Protein AF-A0A497D720-F1 (afdb_monomer_lite)

Radius of gyration: 20.58 Å; chains: 1; bounding box: 51×48×58 Å

Sequence (269 aa):
MLYIDDNNEVGFKQQAFVEFFASLEIYHHSRLTHYEKLINQFNDVTWQNTAIFYAGHSKELYGMIDDIISKSPNEDLKDWFVNSGGMGYLAQALYQTKPSERKKLVLKSLDNLIKSYNEIKKLSEDESSFFYNIPLTFLCSIVDFWFNENFKSVTLTKTLEQSFNDLFKEENCFENNYKLLMISTTLMNPYIGEDACFERLIERKEFINHPILPFVADMVIDLGIIEKKSVSKVLKVKLEKSIKKKKEYLKAVLKEPAYRFNDDFSIDN

pLDDT: mean 91.26, std 8.51, range [53.69, 98.75]

Structure (mmCIF, N/CA/C/O backbone):
data_AF-A0A497D720-F1
#
_entry.id   AF-A0A497D720-F1
#
loop_
_atom_site.group_PDB
_atom_site.id
_atom_site.type_symbol
_atom_site.label_atom_id
_atom_site.label_alt_id
_atom_site.label_comp_id
_atom_site.label_asym_id
_atom_site.label_entity_id
_atom_site.label_seq_id
_atom_site.pdbx_PDB_ins_code
_atom_site.Cartn_x
_atom_site.Cartn_y
_atom_site.Cartn_z
_atom_site.occupancy
_atom_site.B_iso_or_equiv
_atom_site.auth_seq_id
_atom_site.auth_comp_id
_atom_site.auth_asym_id
_atom_site.auth_atom_id
_atom_site.pdbx_PDB_model_num
ATOM 1 N N . MET A 1 1 ? 23.096 -21.469 -14.522 1.00 69.19 1 MET A N 1
ATOM 2 C CA . MET A 1 1 ? 22.530 -20.171 -14.944 1.00 69.19 1 MET A CA 1
ATOM 3 C C . MET A 1 1 ? 21.734 -20.348 -16.230 1.00 69.19 1 MET A C 1
ATOM 5 O O . MET A 1 1 ? 20.576 -19.961 -16.246 1.00 69.19 1 MET A O 1
ATOM 9 N N . LEU A 1 2 ? 22.286 -21.053 -17.223 1.00 82.94 2 LEU A N 1
ATOM 10 C CA . LEU A 1 2 ? 21.556 -21.518 -18.406 1.00 82.94 2 LEU A CA 1
ATOM 11 C C . LEU A 1 2 ? 21.177 -23.005 -18.304 1.00 82.94 2 LEU A C 1
ATOM 13 O O . LEU A 1 2 ? 21.744 -23.728 -17.473 1.00 82.94 2 LEU A O 1
ATOM 17 N N . TYR A 1 3 ? 20.220 -23.435 -19.117 1.00 84.94 3 TYR A N 1
ATOM 18 C CA . TYR A 1 3 ? 19.879 -24.833 -19.383 1.00 84.94 3 TYR A CA 1
ATOM 19 C C . TYR A 1 3 ? 19.609 -25.019 -20.881 1.00 84.94 3 TYR A C 1
ATOM 21 O O . TYR A 1 3 ? 19.427 -24.032 -21.587 1.00 84.94 3 TYR A O 1
ATOM 29 N N . ILE A 1 4 ? 19.638 -26.263 -21.353 1.00 86.56 4 ILE A N 1
ATOM 30 C CA . ILE A 1 4 ? 19.166 -26.629 -22.690 1.00 86.56 4 ILE A CA 1
ATOM 31 C C . ILE A 1 4 ? 17.820 -27.318 -22.484 1.00 86.56 4 ILE A C 1
ATOM 33 O O . ILE A 1 4 ? 17.736 -28.198 -21.623 1.00 86.56 4 ILE A O 1
ATOM 37 N N . ASP A 1 5 ? 16.782 -26.859 -23.173 1.00 84.81 5 ASP A N 1
ATOM 38 C CA . ASP A 1 5 ? 15.444 -27.442 -23.087 1.00 84.81 5 ASP A CA 1
ATOM 39 C C . ASP A 1 5 ? 15.298 -28.683 -23.989 1.00 84.81 5 ASP A C 1
ATOM 41 O O . ASP A 1 5 ? 16.222 -29.072 -24.709 1.00 84.81 5 ASP A O 1
ATOM 45 N N . ASP A 1 6 ? 14.125 -29.314 -23.959 1.00 84.50 6 ASP A N 1
ATOM 46 C CA . ASP A 1 6 ? 13.842 -30.512 -24.761 1.00 84.50 6 ASP A CA 1
ATOM 47 C C . ASP A 1 6 ? 13.838 -30.238 -26.281 1.00 84.50 6 ASP A C 1
ATOM 49 O O . ASP A 1 6 ? 13.901 -31.172 -27.082 1.00 84.50 6 ASP A O 1
ATOM 53 N N . ASN A 1 7 ? 13.818 -28.963 -26.685 1.00 86.69 7 ASN A N 1
ATOM 54 C CA . ASN A 1 7 ? 13.896 -28.508 -28.071 1.00 86.69 7 ASN A CA 1
ATOM 55 C C . ASN A 1 7 ? 15.328 -28.124 -28.497 1.00 86.69 7 ASN A C 1
ATOM 57 O O . ASN A 1 7 ? 15.517 -27.620 -29.603 1.00 86.69 7 ASN A O 1
ATOM 61 N N . ASN A 1 8 ? 16.346 -28.390 -27.665 1.00 87.31 8 ASN A N 1
ATOM 62 C CA . ASN A 1 8 ? 17.736 -27.955 -27.856 1.00 87.31 8 ASN A CA 1
ATOM 63 C C . ASN A 1 8 ? 17.936 -26.423 -27.857 1.00 87.31 8 ASN A C 1
ATOM 65 O O . ASN A 1 8 ? 18.944 -25.928 -28.371 1.00 87.31 8 ASN A O 1
ATOM 69 N N . GLU A 1 9 ? 17.028 -25.660 -27.249 1.00 85.19 9 GLU A N 1
ATOM 70 C CA . GLU A 1 9 ? 17.162 -24.214 -27.080 1.00 85.19 9 GLU A CA 1
ATOM 71 C C . GLU A 1 9 ? 17.846 -23.863 -25.754 1.00 85.19 9 GLU A C 1
ATOM 73 O O . GLU A 1 9 ? 17.669 -24.519 -24.726 1.00 85.19 9 GLU A O 1
ATOM 78 N N . VAL A 1 10 ? 18.659 -22.803 -25.765 1.00 83.88 10 VAL A N 1
ATOM 79 C CA . VAL A 1 10 ? 19.353 -22.313 -24.567 1.00 83.88 10 VAL A CA 1
ATOM 80 C C . VAL A 1 10 ? 18.417 -21.389 -23.789 1.00 83.88 10 VAL A C 1
ATOM 82 O O . VAL A 1 10 ? 18.134 -20.276 -24.225 1.00 83.88 10 VAL A O 1
ATOM 85 N N . GLY A 1 11 ? 17.983 -21.822 -22.607 1.00 81.50 11 GLY A N 1
ATOM 86 C CA . GLY A 1 11 ? 17.118 -21.058 -21.708 1.00 81.50 11 GLY A CA 1
ATOM 87 C C . GLY A 1 11 ? 17.822 -20.578 -20.436 1.00 81.50 11 GLY A C 1
ATOM 88 O O . GLY A 1 11 ? 18.885 -21.073 -20.050 1.00 81.50 11 GLY A O 1
ATOM 89 N N . PHE A 1 12 ? 17.204 -19.633 -19.724 1.00 84.38 12 PHE A N 1
ATOM 90 C CA . PHE A 1 12 ? 17.638 -19.207 -18.388 1.00 84.38 12 PHE A CA 1
ATOM 91 C C . PHE A 1 12 ? 16.920 -19.994 -17.296 1.00 84.38 12 PHE A C 1
ATOM 93 O O . PHE A 1 12 ? 15.699 -20.092 -17.291 1.00 84.38 12 PHE A O 1
ATOM 100 N N . LYS A 1 13 ? 17.664 -20.491 -16.301 1.00 83.56 13 LYS A N 1
ATOM 101 C CA . LYS A 1 13 ? 17.068 -21.240 -15.176 1.00 83.56 13 LYS A CA 1
ATOM 102 C C . LYS A 1 13 ? 16.178 -20.385 -14.264 1.00 83.56 13 LYS A C 1
ATOM 104 O O . LYS A 1 13 ? 15.395 -20.942 -13.507 1.00 83.56 13 LYS A O 1
ATOM 109 N N . GLN A 1 14 ? 16.353 -19.063 -14.267 1.00 86.50 14 GLN A N 1
ATOM 110 C CA . GLN A 1 14 ? 15.562 -18.132 -13.460 1.00 86.50 14 GLN A CA 1
ATOM 111 C C . GLN A 1 14 ? 14.893 -17.108 -14.376 1.00 86.50 14 GLN A C 1
ATOM 113 O O . GLN A 1 14 ? 15.579 -16.447 -15.159 1.00 86.50 14 GLN A O 1
ATOM 118 N N . GLN A 1 15 ? 13.578 -16.950 -14.218 1.00 87.25 15 GLN A N 1
ATOM 119 C CA . GLN A 1 15 ? 12.746 -16.053 -15.024 1.00 87.25 15 GLN A CA 1
ATOM 120 C C . GLN A 1 15 ? 13.221 -14.592 -14.970 1.00 87.25 15 GLN A C 1
ATOM 122 O O . GLN A 1 15 ? 13.224 -13.911 -15.990 1.00 87.25 15 GLN A O 1
ATOM 127 N N . ALA A 1 16 ? 13.734 -14.143 -13.820 1.00 88.31 16 ALA A N 1
ATOM 128 C CA . ALA A 1 16 ? 14.240 -12.783 -13.637 1.00 88.31 16 ALA A CA 1
ATOM 129 C C . ALA A 1 16 ? 15.340 -12.385 -14.642 1.00 88.31 16 ALA A C 1
ATOM 131 O O . ALA A 1 16 ? 15.421 -11.222 -15.031 1.00 88.31 16 ALA A O 1
ATOM 132 N N . PHE A 1 17 ? 16.171 -13.329 -15.110 1.00 89.69 17 PHE A N 1
ATOM 133 C CA . PHE A 1 17 ? 17.148 -13.020 -16.163 1.00 89.69 17 PHE A CA 1
ATOM 134 C C . PHE A 1 17 ? 16.466 -12.766 -17.506 1.00 89.69 17 PHE A C 1
ATOM 136 O O . PHE A 1 17 ? 16.865 -11.847 -18.214 1.00 89.69 17 PHE A O 1
ATOM 143 N N . VAL A 1 18 ? 15.428 -13.539 -17.841 1.00 90.00 18 VAL A N 1
ATOM 144 C CA . VAL A 1 18 ? 14.634 -13.327 -19.060 1.00 90.00 18 VAL A CA 1
ATOM 145 C C . VAL A 1 18 ? 13.978 -11.950 -19.011 1.00 90.00 18 VAL A C 1
ATOM 147 O O . VAL A 1 18 ? 14.105 -11.182 -19.957 1.00 90.00 18 VAL A O 1
ATOM 150 N N . GLU A 1 19 ? 13.356 -11.603 -17.884 1.00 93.44 19 GLU A N 1
ATOM 151 C CA . GLU A 1 19 ? 12.700 -10.308 -17.667 1.00 93.44 19 GLU A CA 1
ATOM 152 C C . GLU A 1 19 ? 13.686 -9.136 -17.779 1.00 93.44 19 GLU A C 1
ATOM 154 O O . GLU A 1 19 ? 13.386 -8.129 -18.426 1.00 93.44 19 GLU A O 1
ATOM 159 N N . PHE A 1 20 ? 14.882 -9.282 -17.202 1.00 93.38 20 PHE A N 1
ATOM 160 C CA . PHE A 1 20 ? 15.952 -8.293 -17.288 1.00 93.38 20 PHE A CA 1
ATOM 161 C C . PHE A 1 20 ? 16.473 -8.125 -18.722 1.00 93.38 20 PHE A C 1
ATOM 163 O O . PHE A 1 20 ? 16.543 -6.998 -19.215 1.00 93.38 20 PHE A O 1
ATOM 170 N N . PHE A 1 21 ? 16.801 -9.210 -19.430 1.00 91.81 21 PHE A N 1
ATOM 171 C CA . PHE A 1 21 ? 17.288 -9.114 -20.811 1.00 91.81 21 PHE A CA 1
ATOM 172 C C . PHE A 1 21 ? 16.207 -8.616 -21.774 1.00 91.81 21 PHE A C 1
ATOM 174 O O . PHE A 1 21 ? 16.503 -7.783 -22.628 1.00 91.81 21 PHE A O 1
ATOM 181 N N . ALA A 1 22 ? 14.950 -9.028 -21.589 1.00 92.00 22 ALA A N 1
ATOM 182 C CA . ALA A 1 22 ? 13.823 -8.478 -22.334 1.00 92.00 22 ALA A CA 1
ATOM 183 C C . ALA A 1 22 ? 13.703 -6.963 -22.113 1.00 92.00 22 ALA A C 1
ATOM 185 O O . ALA A 1 22 ? 13.527 -6.213 -23.070 1.00 92.00 22 ALA A O 1
ATOM 186 N N . SER A 1 23 ? 13.866 -6.487 -20.873 1.00 94.38 23 SER A N 1
ATOM 187 C CA . SER A 1 23 ? 13.821 -5.050 -20.583 1.00 94.38 23 SER A CA 1
ATOM 188 C C . SER A 1 23 ? 14.936 -4.265 -21.286 1.00 94.38 23 SER A C 1
ATOM 190 O O . SER A 1 23 ? 14.677 -3.173 -21.790 1.00 94.38 23 SER A O 1
ATOM 192 N N . LEU A 1 24 ? 16.148 -4.830 -21.376 1.00 92.62 24 LEU A N 1
ATOM 193 C CA . LEU A 1 24 ? 17.280 -4.234 -22.094 1.00 92.62 24 LEU A CA 1
ATOM 194 C C . LEU A 1 24 ? 17.022 -4.172 -23.599 1.00 92.62 24 LEU A C 1
ATOM 196 O O . LEU A 1 24 ? 17.240 -3.130 -24.216 1.00 92.62 24 LEU A O 1
ATOM 200 N N . GLU A 1 25 ? 16.522 -5.262 -24.178 1.00 92.19 25 GLU A N 1
ATOM 201 C CA . GLU A 1 25 ? 16.186 -5.335 -25.601 1.00 92.19 25 GLU A CA 1
ATOM 202 C C . GLU A 1 25 ? 15.102 -4.310 -25.963 1.00 92.19 25 GLU A C 1
ATOM 204 O O . GLU A 1 25 ? 15.226 -3.551 -26.929 1.00 92.19 25 GLU A O 1
ATOM 209 N N . ILE A 1 26 ? 14.058 -4.209 -25.135 1.00 91.31 26 ILE A N 1
ATOM 210 C CA . ILE A 1 26 ? 13.013 -3.196 -25.301 1.00 91.31 26 ILE A CA 1
ATOM 211 C C . ILE A 1 26 ? 13.607 -1.790 -25.181 1.00 91.31 26 ILE A C 1
ATOM 213 O O . ILE A 1 26 ? 13.303 -0.931 -26.007 1.00 91.31 26 ILE A O 1
ATOM 217 N N . TYR A 1 27 ? 14.473 -1.551 -24.195 1.00 90.00 27 TYR A N 1
ATOM 218 C CA . TYR A 1 27 ? 15.078 -0.242 -23.960 1.00 90.00 27 TYR A CA 1
ATOM 219 C C . TYR A 1 27 ? 15.970 0.229 -25.114 1.00 90.00 27 TYR A C 1
ATOM 221 O O . TYR A 1 27 ? 15.867 1.384 -25.531 1.00 90.00 27 TYR A O 1
ATOM 229 N N . HIS A 1 28 ? 16.808 -0.653 -25.660 1.00 88.50 28 HIS A N 1
ATOM 230 C CA . HIS A 1 28 ? 17.785 -0.286 -26.684 1.00 88.50 28 HIS A CA 1
ATOM 231 C C . HIS A 1 28 ? 17.263 -0.386 -28.119 1.00 88.50 28 HIS A C 1
ATOM 233 O O . HIS A 1 28 ? 17.702 0.389 -28.971 1.00 88.50 28 HIS A O 1
ATOM 239 N N . HIS A 1 29 ? 16.343 -1.311 -28.399 1.00 88.44 29 HIS A N 1
ATOM 240 C CA . HIS A 1 29 ? 16.035 -1.703 -29.777 1.00 88.44 29 HIS A CA 1
ATOM 241 C C . HIS A 1 29 ? 14.542 -1.674 -30.117 1.00 88.44 29 HIS A C 1
ATOM 243 O O . HIS A 1 29 ? 14.192 -1.407 -31.265 1.00 88.44 29 HIS A O 1
ATOM 249 N N . SER A 1 30 ? 13.651 -1.879 -29.140 1.00 84.50 30 SER A N 1
ATOM 250 C CA . SER A 1 30 ? 12.224 -2.137 -29.413 1.00 84.50 30 SER A CA 1
ATOM 251 C C . SER A 1 30 ? 11.237 -1.239 -28.652 1.00 84.50 30 SER A C 1
ATOM 253 O O . SER A 1 30 ? 10.067 -1.589 -28.485 1.00 84.50 30 SER A O 1
ATOM 255 N N . ARG A 1 31 ? 11.668 -0.048 -28.211 1.00 81.25 31 ARG A N 1
ATOM 256 C CA . ARG A 1 31 ? 10.849 0.844 -27.369 1.00 81.25 31 ARG A CA 1
ATOM 257 C C . ARG A 1 31 ? 9.509 1.210 -28.007 1.00 81.25 31 ARG A C 1
ATOM 259 O O . ARG A 1 31 ? 8.479 1.101 -27.353 1.00 81.25 31 ARG A O 1
ATOM 266 N N . LEU A 1 32 ? 9.516 1.613 -29.279 1.00 77.56 32 LEU A N 1
ATOM 267 C CA . LEU A 1 32 ? 8.311 2.071 -29.988 1.00 77.56 32 LEU A CA 1
ATOM 268 C C . LEU A 1 32 ? 7.243 0.979 -30.134 1.00 77.56 32 LEU A C 1
ATOM 270 O O . LEU A 1 32 ? 6.067 1.296 -30.248 1.00 77.56 32 LEU A O 1
ATOM 274 N N . THR A 1 33 ? 7.644 -0.292 -30.138 1.00 79.25 33 THR A N 1
ATOM 275 C CA . THR A 1 33 ? 6.746 -1.423 -30.405 1.00 79.25 33 THR A CA 1
ATOM 276 C C . THR A 1 33 ? 6.320 -2.165 -29.141 1.00 79.25 33 THR A C 1
ATOM 278 O O . THR A 1 33 ? 5.295 -2.841 -29.153 1.00 79.25 33 THR A O 1
ATOM 281 N N . HIS A 1 34 ? 7.088 -2.058 -28.051 1.00 86.88 34 HIS A N 1
ATOM 282 C CA . HIS A 1 34 ? 6.870 -2.856 -26.840 1.00 86.88 34 HIS A CA 1
ATOM 283 C C . HIS A 1 34 ? 6.556 -2.036 -25.591 1.00 86.88 34 HIS A C 1
ATOM 285 O O . HIS A 1 34 ? 6.076 -2.616 -24.620 1.00 86.88 34 HIS A O 1
ATOM 291 N N . TYR A 1 35 ? 6.746 -0.711 -25.608 1.00 90.00 35 TYR A N 1
ATOM 292 C CA . TYR A 1 35 ? 6.395 0.134 -24.466 1.00 90.00 35 TYR A CA 1
ATOM 293 C C . TYR A 1 35 ? 4.923 -0.029 -24.067 1.00 90.00 35 TYR A C 1
ATOM 295 O O . TYR A 1 35 ? 4.645 -0.273 -22.903 1.00 90.00 35 TYR A O 1
ATOM 303 N N . GLU A 1 36 ? 3.986 -0.017 -25.020 1.00 91.12 36 GLU A N 1
ATOM 304 C CA . GLU A 1 36 ? 2.558 -0.201 -24.715 1.00 91.12 36 GLU A CA 1
ATOM 305 C C . GLU A 1 36 ? 2.254 -1.541 -24.034 1.00 91.12 36 GLU A C 1
ATOM 307 O O . GLU A 1 36 ? 1.375 -1.602 -23.178 1.00 91.12 36 GLU A O 1
ATOM 312 N N . LYS A 1 37 ? 3.003 -2.608 -24.346 1.00 92.19 37 LYS A N 1
ATOM 313 C CA . LYS A 1 37 ? 2.842 -3.906 -23.672 1.00 92.19 37 LYS A CA 1
ATOM 314 C C . LYS A 1 37 ? 3.280 -3.842 -22.210 1.00 92.19 37 LYS A C 1
ATOM 316 O O . LYS A 1 37 ? 2.580 -4.398 -21.371 1.00 92.19 37 LYS A O 1
ATOM 321 N N . LEU A 1 38 ? 4.366 -3.120 -21.903 1.00 93.38 38 LEU A N 1
ATOM 322 C CA . LEU A 1 38 ? 4.815 -2.893 -20.520 1.00 93.38 38 LEU A CA 1
ATOM 323 C C . LEU A 1 38 ? 3.724 -2.228 -19.669 1.00 93.38 38 LEU A C 1
ATOM 325 O O . LEU A 1 38 ? 3.636 -2.489 -18.474 1.00 93.38 38 LEU A O 1
ATOM 329 N N . ILE A 1 39 ? 2.910 -1.368 -20.286 1.00 94.56 39 ILE A N 1
ATOM 330 C CA . ILE A 1 39 ? 1.844 -0.632 -19.603 1.00 94.56 39 ILE A CA 1
ATOM 331 C C . ILE A 1 39 ? 0.559 -1.467 -19.523 1.00 94.56 39 ILE A C 1
ATOM 333 O O . ILE A 1 39 ? 0.019 -1.692 -18.444 1.00 94.56 39 ILE A O 1
ATOM 337 N N . ASN A 1 40 ? 0.072 -1.956 -20.664 1.00 94.38 40 ASN A N 1
ATOM 338 C CA . ASN A 1 40 ? -1.240 -2.598 -20.760 1.00 94.38 40 ASN A CA 1
ATOM 339 C C . ASN A 1 40 ? -1.260 -3.999 -20.128 1.00 94.38 40 ASN A C 1
ATOM 341 O O . ASN A 1 40 ? -2.327 -4.506 -19.798 1.00 94.38 40 ASN A O 1
ATOM 345 N N . GLN A 1 41 ? -0.094 -4.634 -19.964 1.00 95.06 41 GLN A N 1
ATOM 346 C CA . GLN A 1 41 ? 0.044 -5.943 -19.318 1.00 95.06 41 GLN A CA 1
ATOM 347 C C . GLN A 1 41 ? 0.699 -5.841 -17.937 1.00 95.06 41 GLN A C 1
ATOM 349 O O . GLN A 1 41 ? 1.219 -6.827 -17.432 1.00 95.06 41 GLN A O 1
ATOM 354 N N . PHE A 1 42 ? 0.659 -4.672 -17.293 1.00 96.00 42 PHE A N 1
ATOM 355 C CA . PHE A 1 42 ? 1.342 -4.448 -16.015 1.00 96.00 42 PHE A CA 1
ATOM 356 C C . PHE A 1 42 ? 0.866 -5.354 -14.859 1.00 96.00 42 PHE A C 1
ATOM 358 O O . PHE A 1 42 ? 1.565 -5.459 -13.856 1.00 96.00 42 PHE A O 1
ATOM 365 N N . ASN A 1 43 ? -0.283 -6.032 -14.983 1.00 95.06 43 ASN A N 1
ATOM 366 C CA . ASN A 1 43 ? -0.757 -7.014 -13.994 1.00 95.06 43 ASN A CA 1
ATOM 367 C C . ASN A 1 43 ? -0.302 -8.455 -14.277 1.00 95.06 43 ASN A C 1
ATOM 369 O O . ASN A 1 43 ? -0.535 -9.346 -13.459 1.00 95.06 43 ASN A O 1
ATOM 373 N N . ASP A 1 44 ? 0.336 -8.711 -15.418 1.00 95.50 44 ASP A N 1
ATOM 374 C CA . ASP A 1 44 ? 1.071 -9.952 -15.627 1.00 95.50 44 ASP A CA 1
ATOM 375 C C . ASP A 1 44 ? 2.427 -9.843 -14.925 1.00 95.50 44 ASP A C 1
ATOM 377 O O . ASP A 1 44 ? 3.167 -8.891 -15.150 1.00 95.50 44 ASP A O 1
ATOM 381 N N . VAL A 1 45 ? 2.757 -10.805 -14.061 1.00 91.81 45 VAL A N 1
ATOM 382 C CA . VAL A 1 45 ? 3.957 -10.735 -13.207 1.00 91.81 45 VAL A CA 1
ATOM 383 C C . VAL A 1 45 ? 5.241 -10.598 -14.029 1.00 91.81 45 VAL A C 1
ATOM 385 O O . VAL A 1 45 ? 6.133 -9.840 -13.649 1.00 91.81 45 VAL A O 1
ATOM 388 N N . THR A 1 46 ? 5.333 -11.278 -15.174 1.00 93.44 46 THR A N 1
ATOM 389 C CA . THR A 1 46 ? 6.518 -11.202 -16.031 1.00 93.44 46 THR A CA 1
ATOM 390 C C . THR A 1 46 ? 6.614 -9.836 -16.699 1.00 93.44 46 THR A C 1
ATOM 392 O O . THR A 1 46 ? 7.668 -9.202 -16.634 1.00 93.44 46 THR A O 1
ATOM 395 N N . TRP A 1 47 ? 5.518 -9.320 -17.259 1.00 95.31 47 TRP A N 1
ATOM 396 C CA . TRP A 1 47 ? 5.504 -7.970 -17.830 1.00 95.31 47 TRP A CA 1
ATOM 397 C C . TRP A 1 47 ? 5.712 -6.873 -16.787 1.00 95.31 47 TRP A C 1
ATOM 399 O O . TRP A 1 47 ? 6.411 -5.900 -17.071 1.00 95.31 47 TRP A O 1
ATOM 409 N N . GLN A 1 48 ? 5.176 -7.041 -15.579 1.00 96.00 48 GLN A N 1
ATOM 410 C CA . GLN A 1 48 ? 5.374 -6.133 -14.454 1.00 96.00 48 GLN A CA 1
ATOM 411 C C . GLN A 1 48 ? 6.857 -6.041 -14.085 1.00 96.00 48 GLN A C 1
ATOM 413 O O . GLN A 1 48 ? 7.415 -4.944 -14.031 1.00 96.00 48 GLN A O 1
ATOM 418 N N . ASN A 1 49 ? 7.529 -7.182 -13.912 1.00 95.50 49 ASN A N 1
ATOM 419 C CA . ASN A 1 49 ? 8.961 -7.225 -13.622 1.00 95.50 49 ASN A CA 1
ATOM 420 C C . ASN A 1 49 ? 9.792 -6.648 -14.772 1.00 95.50 49 ASN A C 1
ATOM 422 O O . ASN A 1 49 ? 10.706 -5.857 -14.534 1.00 95.50 49 ASN A O 1
ATOM 426 N N . THR A 1 50 ? 9.458 -6.972 -16.025 1.00 95.69 50 THR A N 1
ATOM 427 C CA . THR A 1 50 ? 10.109 -6.367 -17.195 1.00 95.69 50 THR A CA 1
ATOM 428 C C . THR A 1 50 ? 9.924 -4.849 -17.216 1.00 95.69 50 THR A C 1
ATOM 430 O O . THR A 1 50 ? 10.888 -4.137 -17.491 1.00 95.69 50 THR A O 1
ATOM 433 N N . ALA A 1 51 ? 8.739 -4.330 -16.879 1.00 95.19 51 ALA A N 1
ATOM 434 C CA . ALA A 1 51 ? 8.476 -2.895 -16.780 1.00 95.19 51 ALA A CA 1
ATOM 435 C C . ALA A 1 51 ? 9.283 -2.237 -15.648 1.00 95.19 51 ALA A C 1
ATOM 437 O O . ALA A 1 51 ? 9.819 -1.146 -15.835 1.00 95.19 51 ALA A O 1
ATOM 438 N N . ILE A 1 52 ? 9.432 -2.907 -14.502 1.00 95.44 52 ILE A N 1
ATOM 439 C CA . ILE A 1 52 ? 10.249 -2.440 -13.371 1.00 95.44 52 ILE A CA 1
ATOM 440 C C . ILE A 1 52 ? 11.738 -2.403 -13.748 1.00 95.44 52 ILE A C 1
ATOM 442 O O . ILE A 1 52 ? 12.404 -1.395 -13.508 1.00 95.44 52 ILE A O 1
ATOM 446 N N . PHE A 1 53 ? 12.272 -3.449 -14.389 1.00 95.00 53 PHE A N 1
ATOM 447 C CA . PHE A 1 53 ? 13.655 -3.438 -14.885 1.00 95.00 53 PHE A CA 1
ATOM 448 C C . PHE A 1 53 ? 13.863 -2.370 -15.958 1.00 95.00 53 PHE A C 1
ATOM 450 O O . PHE A 1 53 ? 14.835 -1.620 -15.898 1.00 95.00 53 PHE A O 1
ATOM 457 N N . TYR A 1 54 ? 12.914 -2.247 -16.889 1.00 93.62 54 TYR A N 1
ATOM 458 C CA . TYR A 1 54 ? 12.912 -1.204 -17.911 1.00 93.62 54 TYR A CA 1
ATOM 459 C C . TYR A 1 54 ? 12.956 0.190 -17.277 1.00 93.62 54 TYR A C 1
ATOM 461 O O . TYR A 1 54 ? 13.716 1.053 -17.720 1.00 93.62 54 TYR A O 1
ATOM 469 N N . ALA A 1 55 ? 12.202 0.388 -16.192 1.00 92.75 55 ALA A N 1
ATOM 470 C CA . ALA A 1 55 ? 12.209 1.623 -15.429 1.00 92.75 55 ALA A CA 1
ATOM 471 C C . ALA A 1 55 ? 13.571 1.939 -14.799 1.00 92.75 55 ALA A C 1
ATOM 473 O O . ALA A 1 55 ? 13.993 3.095 -14.803 1.00 92.75 55 ALA A O 1
ATOM 474 N N . GLY A 1 56 ? 14.279 0.913 -14.322 1.00 90.31 56 GLY A N 1
ATOM 475 C CA . GLY A 1 56 ? 15.610 1.044 -13.730 1.00 90.31 56 GLY A CA 1
ATOM 476 C C . GLY A 1 56 ? 16.725 1.413 -14.718 1.00 90.31 56 GLY A C 1
ATOM 477 O O . GLY A 1 56 ? 17.743 1.959 -14.293 1.00 90.31 56 GLY A O 1
ATOM 478 N N . HIS A 1 57 ? 16.552 1.165 -16.023 1.00 87.38 57 HIS A N 1
ATOM 479 C CA . HIS A 1 57 ? 17.555 1.519 -17.045 1.00 87.38 57 HIS A CA 1
ATOM 480 C C . HIS A 1 57 ? 17.575 3.009 -17.390 1.00 87.38 57 HIS A C 1
ATOM 482 O O . HIS A 1 57 ? 18.592 3.524 -17.863 1.00 87.38 57 HIS A O 1
ATOM 488 N N . SER A 1 58 ? 16.463 3.715 -17.172 1.00 77.94 58 SER A N 1
ATOM 489 C CA . SER A 1 58 ? 16.347 5.129 -17.521 1.00 77.94 58 SER A CA 1
ATOM 490 C C . SER A 1 58 ? 16.572 6.037 -16.320 1.00 77.94 58 SER A C 1
ATOM 492 O O . SER A 1 58 ? 16.081 5.785 -15.223 1.00 77.94 58 SER A O 1
ATOM 494 N N . LYS A 1 59 ? 17.239 7.173 -16.550 1.00 68.56 59 LYS A N 1
ATOM 495 C CA . LYS A 1 59 ? 17.329 8.243 -15.545 1.00 68.56 59 LYS A CA 1
ATOM 496 C C . LYS A 1 59 ? 15.986 8.942 -15.330 1.00 68.56 59 LYS A C 1
ATOM 498 O O . LYS A 1 59 ? 15.641 9.280 -14.204 1.00 68.56 59 LYS A O 1
ATOM 503 N N . GLU A 1 60 ? 15.222 9.131 -16.407 1.00 64.38 60 GLU A N 1
ATOM 504 C CA . GLU A 1 60 ? 13.877 9.708 -16.375 1.00 64.38 60 GLU A CA 1
ATOM 505 C C . GLU A 1 60 ? 12.992 9.031 -17.429 1.00 64.38 60 GLU A C 1
ATOM 507 O O . GLU A 1 60 ? 13.330 8.962 -18.613 1.00 64.38 60 GLU A O 1
ATOM 512 N N . LEU A 1 61 ? 11.843 8.514 -16.998 1.00 76.25 61 LEU A N 1
ATOM 513 C CA . LEU A 1 61 ? 10.811 7.950 -17.869 1.00 76.25 61 LEU A CA 1
ATOM 514 C C . LEU A 1 61 ? 9.567 8.820 -17.807 1.00 76.25 61 LEU A C 1
ATOM 516 O O . LEU A 1 61 ? 8.592 8.515 -17.122 1.00 76.25 61 LEU A O 1
ATOM 520 N N . TYR A 1 62 ? 9.638 9.937 -18.528 1.00 74.75 62 TYR A N 1
ATOM 521 C CA . TYR A 1 62 ? 8.514 10.848 -18.691 1.00 74.75 62 TYR A CA 1
ATOM 522 C C . TYR A 1 62 ? 7.277 10.091 -19.184 1.00 74.75 62 TYR A C 1
ATOM 524 O O . TYR A 1 62 ? 7.349 9.352 -20.165 1.00 74.75 62 TYR A O 1
ATOM 532 N N . GLY A 1 63 ? 6.156 10.280 -18.490 1.00 86.00 63 GLY A N 1
ATOM 533 C CA . GLY A 1 63 ? 4.854 9.721 -18.851 1.00 86.00 63 GLY A CA 1
ATOM 534 C C . GLY A 1 63 ? 4.578 8.301 -18.354 1.00 86.00 63 GLY A C 1
ATOM 535 O O . GLY A 1 63 ? 3.413 7.963 -18.206 1.00 86.00 63 GLY A O 1
ATOM 536 N N . MET A 1 64 ? 5.588 7.490 -18.005 1.00 91.12 64 MET A N 1
ATOM 537 C CA . MET A 1 64 ? 5.358 6.077 -17.648 1.00 91.12 64 MET A CA 1
ATOM 538 C C . MET A 1 64 ? 4.495 5.889 -16.401 1.00 91.12 64 MET A C 1
ATOM 540 O O . MET A 1 64 ? 3.643 5.006 -16.374 1.00 91.12 64 MET A O 1
ATOM 544 N N . ILE A 1 65 ? 4.686 6.732 -15.384 1.00 95.06 65 ILE A N 1
ATOM 545 C CA . ILE A 1 65 ? 3.846 6.713 -14.180 1.00 95.06 65 ILE A CA 1
ATOM 546 C C . ILE A 1 65 ? 2.382 6.978 -14.547 1.00 95.06 65 ILE A C 1
ATOM 548 O O . ILE A 1 65 ? 1.500 6.230 -14.133 1.00 95.06 65 ILE A O 1
ATOM 552 N N . ASP A 1 66 ? 2.131 8.024 -15.335 1.00 96.19 66 ASP A N 1
ATOM 553 C CA . ASP A 1 66 ? 0.777 8.427 -15.715 1.00 96.19 66 ASP A CA 1
ATOM 554 C C . ASP A 1 66 ? 0.130 7.392 -16.652 1.00 96.19 66 ASP A C 1
ATOM 556 O O . ASP A 1 66 ? -1.050 7.071 -16.504 1.00 96.19 66 ASP A O 1
ATOM 560 N N . ASP A 1 67 ? 0.910 6.809 -17.565 1.00 95.50 67 ASP A N 1
ATOM 561 C CA . ASP A 1 67 ? 0.479 5.724 -18.445 1.00 95.50 67 ASP A CA 1
ATOM 562 C C . ASP A 1 67 ? 0.061 4.486 -17.645 1.00 95.50 67 ASP A C 1
ATOM 564 O O . ASP A 1 67 ? -1.031 3.975 -17.870 1.00 95.50 67 ASP A O 1
ATOM 568 N N . ILE A 1 68 ? 0.872 4.028 -16.683 1.00 96.19 68 ILE A N 1
ATOM 569 C CA . ILE A 1 68 ? 0.518 2.865 -15.852 1.00 96.19 68 ILE A CA 1
ATOM 570 C C . ILE A 1 68 ? -0.750 3.149 -15.056 1.00 96.19 68 ILE A C 1
ATOM 572 O O . ILE A 1 68 ? -1.682 2.359 -15.107 1.00 96.19 68 ILE A O 1
ATOM 576 N N . ILE A 1 69 ? -0.835 4.301 -14.388 1.00 96.62 69 ILE A N 1
ATOM 577 C CA . ILE A 1 69 ? -2.011 4.659 -13.582 1.00 96.62 69 ILE A CA 1
ATOM 578 C C . ILE A 1 69 ? -3.301 4.695 -14.416 1.00 96.62 69 ILE A C 1
ATOM 580 O O . ILE A 1 69 ? -4.371 4.381 -13.888 1.00 96.62 69 ILE A O 1
ATOM 584 N N . SER A 1 70 ? -3.213 5.114 -15.682 1.00 95.69 70 SER A N 1
ATOM 585 C CA . SER A 1 70 ? -4.378 5.325 -16.550 1.00 95.69 70 SER A CA 1
ATOM 586 C C . SER A 1 70 ? -4.742 4.135 -17.437 1.00 95.69 70 SER A C 1
ATOM 588 O O . SER A 1 70 ? -5.901 4.039 -17.838 1.00 95.69 70 SER A O 1
ATOM 590 N N . LYS A 1 71 ? -3.790 3.253 -17.761 1.00 95.25 71 LYS A N 1
ATOM 591 C CA . LYS A 1 71 ? -3.968 2.201 -18.777 1.00 95.25 71 LYS A CA 1
ATOM 592 C C . LYS A 1 71 ? -3.776 0.781 -18.249 1.00 95.25 71 LYS A C 1
ATOM 594 O O . LYS A 1 71 ? -4.161 -0.150 -18.953 1.00 95.25 71 LYS A O 1
ATOM 599 N N . SER A 1 72 ? -3.185 0.583 -17.065 1.00 93.81 72 SER A N 1
ATOM 600 C CA . SER A 1 72 ? -3.106 -0.768 -16.501 1.00 93.81 72 SER A CA 1
ATOM 601 C C . SER A 1 72 ? -4.511 -1.281 -16.135 1.00 93.81 72 SER A C 1
ATOM 603 O O . SER A 1 72 ? -5.361 -0.484 -15.718 1.00 93.81 72 SER A O 1
ATOM 605 N N . PRO A 1 73 ? -4.785 -2.594 -16.280 1.00 92.75 73 PRO A N 1
ATOM 606 C CA . PRO A 1 73 ? -6.050 -3.178 -15.832 1.00 92.75 73 PRO A CA 1
ATOM 607 C C . PRO A 1 73 ? -6.265 -2.877 -14.349 1.00 92.75 73 PRO A C 1
ATOM 609 O O . PRO A 1 73 ? -5.330 -3.014 -13.567 1.00 92.75 73 PRO A O 1
ATOM 612 N N . ASN A 1 74 ? -7.445 -2.402 -13.950 1.00 95.94 74 ASN A N 1
ATOM 613 C CA . ASN A 1 74 ? -7.686 -1.934 -12.580 1.00 95.94 74 ASN A CA 1
ATOM 614 C C . ASN A 1 74 ? -9.151 -2.110 -12.155 1.00 95.94 74 ASN A C 1
ATOM 616 O O . ASN A 1 74 ? -9.743 -1.205 -11.547 1.00 95.94 74 ASN A O 1
ATOM 620 N N . GLU A 1 75 ? -9.742 -3.242 -12.521 1.00 95.75 75 GLU A N 1
ATOM 621 C CA . GLU A 1 75 ? -11.193 -3.446 -12.475 1.00 95.75 75 GLU A CA 1
ATOM 622 C C . GLU A 1 75 ? -11.648 -4.217 -11.237 1.00 95.75 75 GLU A C 1
ATOM 624 O O . GLU A 1 75 ? -12.698 -3.900 -10.681 1.00 95.75 75 GLU A O 1
ATOM 629 N N . ASP A 1 76 ? -10.843 -5.172 -10.774 1.00 96.69 76 ASP A N 1
ATOM 630 C CA . ASP A 1 76 ? -11.232 -6.114 -9.729 1.00 96.69 76 ASP A CA 1
ATOM 631 C C . ASP A 1 76 ? -10.240 -6.187 -8.556 1.00 96.69 76 ASP A C 1
ATOM 633 O O . ASP A 1 76 ? -9.184 -5.546 -8.532 1.00 96.69 76 ASP A O 1
ATOM 637 N N . LEU A 1 77 ? -10.595 -6.999 -7.555 1.00 96.69 77 LEU A N 1
ATOM 638 C CA . LEU A 1 77 ? -9.792 -7.206 -6.353 1.00 96.69 77 LEU A CA 1
ATOM 639 C C . LEU A 1 77 ? -8.363 -7.671 -6.669 1.00 96.69 77 LEU A C 1
ATOM 641 O O . LEU A 1 77 ? -7.409 -7.216 -6.033 1.00 96.69 77 LEU A O 1
ATOM 645 N N . LYS A 1 78 ? -8.209 -8.574 -7.644 1.00 96.00 78 LYS A N 1
ATOM 646 C CA . LYS A 1 78 ? -6.905 -9.107 -8.046 1.00 96.00 78 LYS A CA 1
ATOM 647 C C . LYS A 1 78 ? -6.063 -7.991 -8.654 1.00 96.00 78 LYS A C 1
ATOM 649 O O . LYS A 1 78 ? -4.915 -7.810 -8.244 1.00 96.00 78 LYS A O 1
ATOM 654 N N . ASP A 1 79 ? -6.633 -7.232 -9.582 1.00 97.25 79 ASP A N 1
ATOM 655 C CA . ASP A 1 79 ? -5.967 -6.111 -10.227 1.00 97.25 79 ASP A CA 1
ATOM 656 C C . ASP A 1 79 ? -5.510 -5.070 -9.208 1.00 97.25 79 ASP A C 1
ATOM 658 O O . ASP A 1 79 ? -4.384 -4.582 -9.291 1.00 97.25 79 ASP A O 1
ATOM 662 N N . TRP A 1 80 ? -6.341 -4.727 -8.222 1.00 98.25 80 TRP A N 1
ATOM 663 C CA . TRP A 1 80 ? -5.986 -3.716 -7.225 1.00 98.25 80 TRP A CA 1
ATOM 664 C C . TRP A 1 80 ? -4.788 -4.132 -6.370 1.00 98.25 80 TRP A C 1
ATOM 666 O O . TRP A 1 80 ? -3.901 -3.310 -6.139 1.00 98.25 80 TRP A O 1
ATOM 676 N N . PHE A 1 81 ? -4.706 -5.397 -5.945 1.00 97.19 81 PHE A N 1
ATOM 677 C CA . PHE A 1 81 ? -3.544 -5.893 -5.200 1.00 97.19 81 PHE A CA 1
ATOM 678 C C . PHE A 1 81 ? -2.283 -5.963 -6.064 1.00 97.19 81 PHE A C 1
ATOM 680 O O . PHE A 1 81 ? -1.229 -5.469 -5.648 1.00 97.19 81 PHE A O 1
ATOM 687 N N . VAL A 1 82 ? -2.385 -6.540 -7.266 1.00 96.69 82 VAL A N 1
ATOM 688 C CA . VAL A 1 82 ? -1.239 -6.716 -8.169 1.00 96.69 82 VAL A CA 1
ATOM 689 C C . VAL A 1 82 ? -0.681 -5.368 -8.625 1.00 96.69 82 VAL A C 1
ATOM 691 O O . VAL A 1 82 ? 0.536 -5.175 -8.591 1.00 96.69 82 VAL A O 1
ATOM 694 N N . ASN A 1 83 ? -1.545 -4.408 -8.974 1.00 95.81 83 ASN A N 1
ATOM 695 C CA . ASN A 1 83 ? -1.114 -3.050 -9.300 1.00 95.81 83 ASN A CA 1
ATOM 696 C C . ASN A 1 83 ? -0.401 -2.396 -8.125 1.00 95.81 83 ASN A C 1
ATOM 698 O O . ASN A 1 83 ? 0.698 -1.883 -8.303 1.00 95.81 83 ASN A O 1
ATOM 702 N N . SER A 1 84 ? -1.005 -2.410 -6.933 1.00 97.75 84 SER A N 1
ATOM 703 C CA . SER A 1 84 ? -0.415 -1.760 -5.759 1.00 97.75 84 SER A CA 1
ATOM 704 C C . SER A 1 84 ? 0.966 -2.329 -5.431 1.00 97.75 84 SER A C 1
ATOM 706 O O . SER A 1 84 ? 1.877 -1.573 -5.100 1.00 97.75 84 SER A O 1
ATOM 708 N N . GLY A 1 85 ? 1.154 -3.645 -5.586 1.00 97.06 85 GLY A N 1
ATOM 709 C CA . GLY A 1 85 ? 2.465 -4.272 -5.426 1.00 97.06 85 GLY A CA 1
ATOM 710 C C . GLY A 1 85 ? 3.480 -3.795 -6.469 1.00 97.06 85 GLY A C 1
ATOM 711 O O . GLY A 1 85 ? 4.540 -3.266 -6.123 1.00 97.06 85 GLY A O 1
ATOM 712 N N . GLY A 1 86 ? 3.120 -3.885 -7.752 1.00 97.31 86 GLY A N 1
ATOM 713 C CA . GLY A 1 86 ? 3.973 -3.447 -8.859 1.00 97.31 86 GLY A CA 1
ATOM 714 C C . GLY A 1 86 ? 4.334 -1.965 -8.808 1.00 97.31 86 GLY A C 1
ATOM 715 O O . GLY A 1 86 ? 5.476 -1.592 -9.069 1.00 97.31 86 GLY A O 1
ATOM 716 N N . MET A 1 87 ? 3.387 -1.108 -8.424 1.00 97.81 87 MET A N 1
ATOM 717 C CA . MET A 1 87 ? 3.588 0.333 -8.257 1.00 97.81 87 MET A CA 1
ATOM 718 C C . MET A 1 87 ? 4.610 0.647 -7.159 1.00 97.81 87 MET A C 1
ATOM 720 O O . MET A 1 87 ? 5.399 1.581 -7.320 1.00 97.81 87 MET A O 1
ATOM 724 N N . GLY A 1 88 ? 4.649 -0.148 -6.084 1.00 97.56 88 GLY A N 1
ATOM 725 C CA . GLY A 1 88 ? 5.668 -0.049 -5.039 1.00 97.56 88 GLY A CA 1
ATOM 726 C C . GLY A 1 88 ? 7.074 -0.286 -5.584 1.00 97.56 88 GLY A C 1
ATOM 727 O O . GLY A 1 88 ? 7.954 0.564 -5.428 1.00 97.56 88 GLY A O 1
ATOM 728 N N . TYR A 1 89 ? 7.286 -1.389 -6.305 1.00 97.00 89 TYR A N 1
ATOM 729 C CA . TYR A 1 89 ? 8.583 -1.693 -6.921 1.00 97.00 89 TYR A CA 1
ATOM 730 C C . TYR A 1 89 ? 8.952 -0.739 -8.060 1.00 97.00 89 TYR A C 1
ATOM 732 O O . TYR A 1 89 ? 10.110 -0.335 -8.176 1.00 97.00 89 TYR A O 1
ATOM 740 N N . LEU A 1 90 ? 7.981 -0.303 -8.862 1.00 96.62 90 LEU A N 1
ATOM 741 C CA . LEU A 1 90 ? 8.199 0.695 -9.905 1.00 96.62 90 LEU A CA 1
ATOM 742 C C . LEU A 1 90 ? 8.659 2.033 -9.312 1.00 96.62 90 LEU A C 1
ATOM 744 O O . LEU A 1 90 ? 9.612 2.638 -9.805 1.00 96.62 90 LEU A O 1
ATOM 748 N N . ALA A 1 91 ? 8.030 2.488 -8.224 1.00 96.06 91 ALA A N 1
ATOM 749 C CA . ALA A 1 91 ? 8.437 3.707 -7.530 1.00 96.06 91 ALA A CA 1
ATOM 750 C C . ALA A 1 91 ? 9.875 3.613 -6.983 1.00 96.06 91 ALA A C 1
ATOM 752 O O . ALA A 1 91 ? 10.573 4.630 -6.897 1.00 96.06 91 ALA A O 1
ATOM 753 N N . GLN A 1 92 ? 10.327 2.410 -6.615 1.00 94.75 92 GLN A N 1
ATOM 754 C CA . GLN A 1 92 ? 11.709 2.157 -6.199 1.00 94.75 92 GLN A CA 1
ATOM 755 C C . GLN A 1 92 ? 12.669 2.174 -7.390 1.00 94.75 92 GLN A C 1
ATOM 757 O O . GLN A 1 92 ? 13.705 2.832 -7.324 1.00 94.75 92 GLN A O 1
ATOM 762 N N . ALA A 1 93 ? 12.321 1.507 -8.494 1.00 94.69 93 ALA A N 1
ATOM 763 C CA . ALA A 1 93 ? 13.134 1.498 -9.710 1.00 94.69 93 ALA A CA 1
ATOM 764 C C . ALA A 1 93 ? 13.334 2.914 -10.273 1.00 94.69 93 ALA A C 1
ATOM 766 O O . ALA A 1 93 ? 14.432 3.280 -10.683 1.00 94.69 93 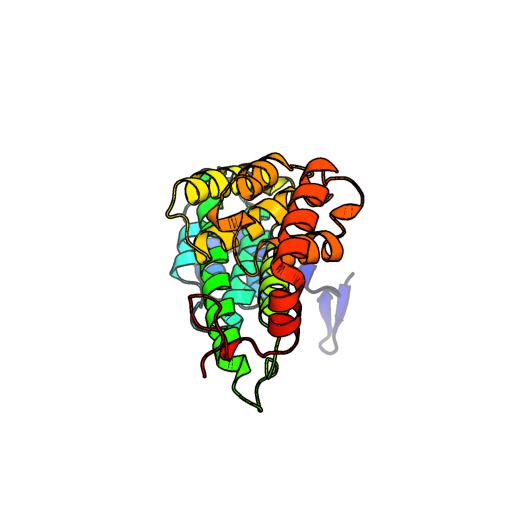ALA A O 1
ATOM 767 N N . LEU A 1 94 ? 12.306 3.760 -10.177 1.00 93.38 94 LEU A N 1
ATOM 768 C CA . LEU A 1 94 ? 12.342 5.166 -10.574 1.00 93.38 94 LEU A CA 1
ATOM 769 C C . LEU A 1 94 ? 13.006 6.083 -9.524 1.00 93.38 94 LEU A C 1
ATOM 771 O O . LEU A 1 94 ? 12.642 7.253 -9.422 1.00 93.38 94 LEU A O 1
ATOM 775 N N . TYR A 1 95 ? 13.979 5.613 -8.733 1.00 90.69 95 TYR A N 1
ATOM 776 C CA . TYR A 1 95 ? 14.570 6.390 -7.628 1.00 90.69 95 TYR A CA 1
ATOM 777 C C . TYR A 1 95 ? 15.169 7.749 -8.038 1.00 90.69 95 TYR A C 1
ATOM 779 O O . TYR A 1 95 ? 15.239 8.656 -7.207 1.00 90.69 95 TYR A O 1
ATOM 787 N N . GLN A 1 96 ? 15.571 7.906 -9.304 1.00 88.62 96 GLN A N 1
ATOM 788 C CA . GLN A 1 96 ? 16.072 9.170 -9.863 1.00 88.62 96 GLN A CA 1
ATOM 789 C C . GLN A 1 96 ? 14.949 10.150 -10.250 1.00 88.62 96 GLN A C 1
ATOM 791 O O . GLN A 1 96 ? 15.188 11.350 -10.368 1.00 88.62 96 GLN A O 1
ATOM 796 N N . THR A 1 97 ? 13.710 9.667 -10.388 1.00 91.38 97 THR A N 1
ATOM 797 C CA . THR A 1 97 ? 12.525 10.503 -10.611 1.00 91.38 97 THR A CA 1
ATOM 798 C C . THR A 1 97 ? 12.157 11.245 -9.325 1.00 91.38 97 THR A C 1
ATOM 800 O O . THR A 1 97 ? 12.216 10.698 -8.215 1.00 91.38 97 THR A O 1
ATOM 803 N N . LYS A 1 98 ? 11.741 12.509 -9.467 1.00 92.31 98 LYS A N 1
ATOM 804 C CA . LYS A 1 98 ? 11.380 13.374 -8.335 1.00 92.31 98 LYS A CA 1
ATOM 805 C C . LYS A 1 98 ? 10.322 12.710 -7.435 1.00 92.31 98 LYS A C 1
ATOM 807 O O . LYS A 1 98 ? 9.346 12.163 -7.955 1.00 92.31 98 LYS A O 1
ATOM 812 N N . PRO A 1 99 ? 10.454 12.807 -6.096 1.00 94.19 99 PRO A N 1
ATOM 813 C CA . PRO A 1 99 ? 9.463 12.269 -5.160 1.00 94.19 99 PRO A CA 1
ATOM 814 C C . PRO A 1 99 ? 8.023 12.735 -5.430 1.00 94.19 99 PRO A C 1
ATOM 816 O O . PRO A 1 99 ? 7.090 11.950 -5.289 1.00 94.19 99 PRO A O 1
ATOM 819 N N . SER A 1 100 ? 7.845 13.973 -5.904 1.00 93.94 100 SER A N 1
ATOM 820 C CA . SER A 1 100 ? 6.533 14.545 -6.233 1.00 93.94 100 SER A CA 1
ATOM 821 C C . SER A 1 100 ? 5.790 13.788 -7.337 1.00 93.94 100 SER A C 1
ATOM 823 O O . SER A 1 100 ? 4.567 13.706 -7.281 1.00 93.94 100 SER A O 1
ATOM 825 N N . GLU A 1 101 ? 6.514 13.222 -8.308 1.00 94.19 101 GLU A N 1
ATOM 826 C CA . GLU A 1 101 ? 5.925 12.411 -9.380 1.00 94.19 101 GLU A CA 1
ATOM 827 C C . GLU A 1 101 ? 5.674 10.981 -8.905 1.00 94.19 101 GLU A C 1
ATOM 829 O O . GLU A 1 101 ? 4.587 10.440 -9.095 1.00 94.19 101 GLU A O 1
ATOM 834 N N . ARG A 1 102 ? 6.644 10.382 -8.202 1.00 95.19 102 ARG A N 1
ATOM 835 C CA . ARG A 1 102 ? 6.507 9.021 -7.656 1.00 95.19 102 ARG A CA 1
ATOM 836 C C . ARG A 1 102 ? 5.372 8.890 -6.643 1.00 95.19 102 ARG A C 1
ATOM 838 O O . ARG A 1 102 ? 4.785 7.819 -6.527 1.00 95.19 102 ARG A O 1
ATOM 845 N N . LYS A 1 103 ? 5.015 9.980 -5.960 1.00 96.75 103 LYS A N 1
ATOM 846 C CA . LYS A 1 103 ? 3.841 10.064 -5.080 1.00 96.75 103 LYS A CA 1
ATOM 847 C C . LYS A 1 103 ? 2.557 9.605 -5.773 1.00 96.75 103 LYS A C 1
ATOM 849 O O . LYS A 1 103 ? 1.722 8.994 -5.119 1.00 96.75 103 LYS A O 1
ATOM 854 N N . LYS A 1 104 ? 2.392 9.846 -7.078 1.00 97.75 104 LYS A N 1
ATOM 855 C CA . LYS A 1 104 ? 1.193 9.415 -7.815 1.00 97.75 104 LYS A CA 1
ATOM 856 C C . LYS A 1 104 ? 0.971 7.900 -7.709 1.00 97.75 104 LYS A C 1
ATOM 858 O O . LYS A 1 104 ? -0.160 7.469 -7.514 1.00 97.75 104 LYS A O 1
ATOM 863 N N . LEU A 1 105 ? 2.050 7.110 -7.751 1.00 98.12 105 LEU A N 1
ATOM 864 C CA . LEU A 1 105 ? 2.007 5.653 -7.573 1.00 98.12 105 LEU A CA 1
ATOM 865 C C . LEU A 1 105 ? 1.583 5.268 -6.150 1.00 98.12 105 LEU A C 1
ATOM 867 O O . LEU A 1 105 ? 0.763 4.370 -5.980 1.00 98.12 105 LEU A O 1
ATOM 871 N N . VAL A 1 106 ? 2.101 5.972 -5.136 1.00 98.62 106 VAL A N 1
ATOM 872 C CA . VAL A 1 106 ? 1.713 5.774 -3.728 1.00 98.62 106 VAL A CA 1
ATOM 873 C C . VAL A 1 106 ? 0.219 6.034 -3.546 1.00 98.62 106 VAL A C 1
ATOM 875 O O . VAL A 1 106 ? -0.491 5.170 -3.045 1.00 98.62 106 VAL A O 1
ATOM 878 N N . LEU A 1 107 ? -0.268 7.195 -3.991 1.00 98.62 107 LEU A N 1
ATOM 879 C CA . LEU A 1 107 ? -1.670 7.589 -3.830 1.00 98.62 107 LEU A CA 1
ATOM 880 C C . LEU A 1 107 ? -2.613 6.635 -4.570 1.00 98.62 107 LEU A C 1
ATOM 882 O O . LEU A 1 107 ? -3.567 6.140 -3.978 1.00 98.62 107 LEU A O 1
ATOM 886 N N . LYS A 1 108 ? -2.289 6.281 -5.820 1.00 98.56 108 LYS A N 1
ATOM 887 C CA . LYS A 1 108 ? -3.069 5.302 -6.586 1.00 98.56 108 LYS A CA 1
ATOM 888 C C . LYS A 1 108 ? -3.110 3.930 -5.903 1.00 98.56 108 LYS A C 1
ATOM 890 O O . LYS A 1 108 ? -4.161 3.293 -5.891 1.00 98.56 108 LYS A O 1
ATOM 895 N N . SER A 1 109 ? -1.993 3.485 -5.327 1.00 98.69 109 SER A N 1
ATOM 896 C CA . SER A 1 109 ? -1.928 2.209 -4.604 1.00 98.69 109 SER A CA 1
ATOM 897 C C . SER A 1 109 ? -2.789 2.232 -3.344 1.00 98.69 109 SER A C 1
ATOM 899 O O . SER A 1 109 ? -3.517 1.282 -3.079 1.00 98.69 109 SER A O 1
ATOM 901 N N . LEU A 1 110 ? -2.764 3.335 -2.591 1.00 98.75 110 LEU A N 1
ATOM 902 C CA . LEU A 1 110 ? -3.623 3.519 -1.421 1.00 98.75 110 LEU A CA 1
ATOM 903 C C . LEU A 1 110 ? -5.106 3.489 -1.810 1.00 98.75 110 LEU A C 1
ATOM 905 O O . LEU A 1 110 ? -5.882 2.797 -1.161 1.00 98.75 110 LEU A O 1
ATOM 909 N N . ASP A 1 111 ? -5.499 4.162 -2.895 1.00 98.44 111 ASP A N 1
ATOM 910 C CA . ASP A 1 111 ? -6.881 4.132 -3.394 1.00 98.44 111 ASP A CA 1
ATOM 911 C C . ASP A 1 111 ? -7.314 2.722 -3.813 1.00 98.44 111 ASP A C 1
ATOM 913 O O . ASP A 1 111 ? -8.413 2.275 -3.482 1.00 98.44 111 ASP A O 1
ATOM 917 N N . ASN A 1 112 ? -6.445 1.999 -4.520 1.00 98.56 112 ASN A N 1
ATOM 918 C CA . ASN A 1 112 ? -6.684 0.608 -4.892 1.00 98.56 112 ASN A CA 1
ATOM 919 C C . ASN A 1 112 ? -6.852 -0.285 -3.656 1.00 98.56 112 ASN A C 1
ATOM 921 O O . ASN A 1 112 ? -7.758 -1.108 -3.614 1.00 98.56 112 ASN A O 1
ATOM 925 N N . LEU A 1 113 ? -6.038 -0.091 -2.620 1.00 98.62 113 LEU A N 1
ATOM 926 C CA . LEU A 1 113 ? -6.125 -0.874 -1.390 1.00 98.62 113 LEU A CA 1
ATOM 927 C C . LEU A 1 113 ? -7.368 -0.558 -0.553 1.00 98.62 113 LEU A C 1
ATOM 929 O O . LEU A 1 113 ? -7.922 -1.465 0.066 1.00 98.62 113 LEU A O 1
ATOM 933 N N . ILE A 1 114 ? -7.871 0.677 -0.583 1.00 98.44 114 ILE A N 1
ATOM 934 C CA . ILE A 1 114 ? -9.183 0.992 -0.002 1.00 98.44 114 ILE A CA 1
ATOM 935 C C . ILE A 1 114 ? -10.311 0.296 -0.773 1.00 98.44 114 ILE A C 1
ATOM 937 O O . ILE A 1 114 ? -11.230 -0.245 -0.156 1.00 98.44 114 ILE A O 1
ATOM 941 N N . LYS A 1 115 ? -10.240 0.245 -2.109 1.00 98.38 115 LYS A N 1
ATOM 942 C CA . LYS A 1 115 ? -11.195 -0.545 -2.906 1.00 98.38 115 LYS A CA 1
ATOM 943 C C . LYS A 1 115 ? -11.129 -2.025 -2.538 1.00 98.38 115 LYS A C 1
ATOM 945 O O . LYS A 1 115 ? -12.175 -2.626 -2.305 1.00 98.38 115 LYS A O 1
ATOM 950 N N . SER A 1 116 ? -9.923 -2.576 -2.383 1.00 98.25 116 SER A N 1
ATOM 951 C CA . SER A 1 116 ? -9.726 -3.951 -1.920 1.00 98.25 116 SER A CA 1
ATOM 952 C C . SER A 1 116 ? -10.328 -4.193 -0.541 1.00 98.25 116 SER A C 1
ATOM 954 O O . SER A 1 116 ? -11.020 -5.187 -0.350 1.00 98.25 116 SER A O 1
ATOM 956 N N . TYR A 1 117 ? -10.113 -3.280 0.408 1.00 97.94 117 TYR A N 1
ATOM 957 C CA . TYR A 1 117 ? -10.723 -3.343 1.735 1.00 97.94 117 TYR A CA 1
ATOM 958 C C . TYR A 1 117 ? -12.254 -3.409 1.646 1.00 97.94 117 TYR A C 1
ATOM 960 O O . TYR A 1 117 ? -12.866 -4.302 2.230 1.00 97.94 117 TYR A O 1
ATOM 968 N N . ASN A 1 118 ? -12.871 -2.511 0.875 1.00 97.25 118 ASN A N 1
ATOM 969 C CA . ASN A 1 118 ? -14.325 -2.459 0.735 1.00 97.25 118 ASN A CA 1
ATOM 970 C C . ASN A 1 118 ? -14.889 -3.722 0.074 1.00 97.25 118 ASN A C 1
ATOM 972 O O . ASN A 1 118 ? -15.935 -4.218 0.487 1.00 97.25 118 ASN A O 1
ATOM 976 N N . GLU A 1 119 ? -14.204 -4.255 -0.934 1.00 97.44 119 GLU A N 1
ATOM 977 C CA . GLU A 1 119 ? -14.647 -5.461 -1.629 1.00 97.44 119 GLU A CA 1
ATOM 978 C C . GLU A 1 119 ? -14.476 -6.713 -0.769 1.00 97.44 119 GLU A C 1
ATOM 980 O O . GLU A 1 119 ? -15.408 -7.501 -0.655 1.00 97.44 119 GLU A O 1
ATOM 985 N N . ILE A 1 120 ? -13.348 -6.862 -0.066 1.00 97.62 120 ILE A N 1
ATOM 986 C CA . ILE A 1 120 ? -13.163 -7.975 0.875 1.00 97.62 120 ILE A CA 1
ATOM 987 C C . ILE A 1 120 ? -14.187 -7.905 2.010 1.00 97.62 120 ILE A C 1
ATOM 989 O O . ILE A 1 120 ? -14.720 -8.936 2.414 1.00 97.62 120 ILE A O 1
ATOM 993 N N . LYS A 1 121 ? -14.502 -6.703 2.510 1.00 96.44 121 LYS A N 1
ATOM 994 C CA . LYS A 1 121 ? -15.544 -6.526 3.526 1.00 96.44 121 LYS A CA 1
ATOM 995 C C . LYS A 1 121 ? -16.882 -7.093 3.041 1.00 96.44 121 LYS A C 1
ATOM 997 O O . LYS A 1 121 ? -17.502 -7.836 3.793 1.00 96.44 121 LYS A O 1
ATOM 1002 N N . LYS A 1 122 ? -17.289 -6.833 1.794 1.00 95.69 122 LYS A N 1
ATOM 1003 C CA . LYS A 1 122 ? -18.504 -7.431 1.201 1.00 95.69 122 LYS A CA 1
ATOM 1004 C C . LYS A 1 122 ? -18.376 -8.944 1.026 1.00 95.69 122 LYS A C 1
ATOM 1006 O O . LYS A 1 122 ? -19.240 -9.690 1.464 1.00 95.69 122 LYS A O 1
ATOM 1011 N N . LEU A 1 123 ? -17.261 -9.403 0.458 1.00 96.62 123 LEU A N 1
ATOM 1012 C CA . LEU A 1 123 ? -16.972 -10.826 0.252 1.00 96.62 123 LEU A CA 1
ATOM 1013 C C . LEU A 1 123 ? -16.891 -11.626 1.559 1.00 96.62 123 LEU A C 1
ATOM 1015 O O . LEU A 1 123 ? -16.889 -12.851 1.510 1.00 96.62 123 LEU A O 1
ATOM 1019 N N . SER A 1 124 ? -16.795 -10.967 2.716 1.00 96.44 124 SER A N 1
ATOM 1020 C CA . SER A 1 124 ? -16.797 -11.644 4.014 1.00 96.44 124 SER A CA 1
ATOM 1021 C C . SER A 1 124 ? -18.170 -12.168 4.445 1.00 96.44 124 SER A C 1
ATOM 1023 O 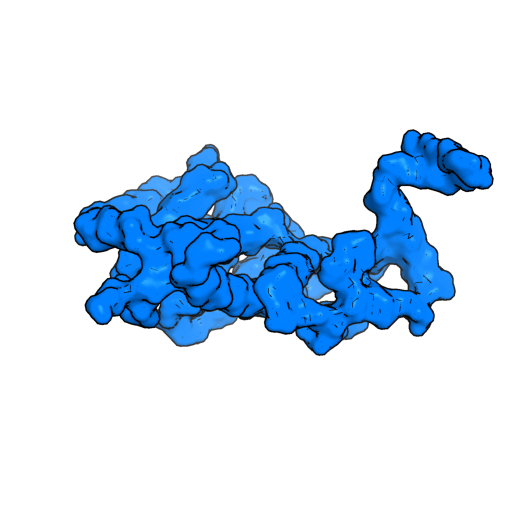O . SER A 1 124 ? -18.228 -12.968 5.378 1.00 96.44 124 SER A O 1
ATOM 1025 N N . GLU A 1 125 ? -19.246 -11.750 3.769 1.00 96.50 125 GLU A N 1
ATOM 1026 C CA . GLU A 1 125 ? -20.609 -12.272 3.949 1.00 96.50 125 GLU A CA 1
ATOM 1027 C C . GLU A 1 125 ? -20.832 -13.603 3.208 1.00 96.50 125 GLU A C 1
ATOM 1029 O O . GLU A 1 125 ? -21.589 -14.454 3.667 1.00 96.50 125 GLU A O 1
ATOM 1034 N N . ASP A 1 126 ? -20.150 -13.805 2.078 1.00 95.69 126 ASP A N 1
ATOM 1035 C CA . ASP A 1 126 ? -20.341 -14.960 1.197 1.00 95.69 126 ASP A CA 1
ATOM 1036 C C . ASP A 1 126 ? -19.613 -16.206 1.725 1.00 95.69 126 ASP A C 1
ATOM 1038 O O . ASP A 1 126 ? -18.386 -16.246 1.762 1.00 95.69 126 ASP A O 1
ATOM 1042 N N . GLU A 1 127 ? -20.361 -17.255 2.080 1.00 95.25 127 GLU A N 1
ATOM 1043 C CA . GLU A 1 127 ? -19.832 -18.544 2.560 1.00 95.25 127 GLU A CA 1
ATOM 1044 C C . GLU A 1 127 ? -18.876 -19.242 1.581 1.00 95.25 127 GLU A C 1
ATOM 1046 O O . GLU A 1 127 ? -18.033 -20.038 1.999 1.00 95.25 127 GLU A O 1
ATOM 1051 N N . SER A 1 128 ? -18.993 -18.963 0.281 1.00 95.56 128 SER A N 1
ATOM 1052 C CA . SER A 1 128 ? -18.128 -19.542 -0.752 1.00 95.56 128 SER A CA 1
ATOM 1053 C C . SER A 1 128 ? -16.812 -18.781 -0.942 1.00 95.56 128 SER A C 1
ATOM 1055 O O . SER A 1 128 ? -15.878 -19.288 -1.571 1.00 95.56 128 SER A O 1
ATOM 1057 N N . SER A 1 129 ? -16.716 -17.575 -0.382 1.00 95.06 129 SER A N 1
ATOM 1058 C CA . SER A 1 129 ? -15.549 -16.710 -0.482 1.00 95.06 129 SER A CA 1
ATOM 1059 C C . SER A 1 129 ? -14.408 -17.185 0.415 1.00 95.06 129 SER A C 1
ATOM 1061 O O . SER A 1 129 ? -14.599 -17.565 1.569 1.00 95.06 129 SER A O 1
ATOM 1063 N N . PHE A 1 130 ? -13.171 -17.046 -0.069 1.00 93.31 130 PHE A N 1
ATOM 1064 C CA . PHE A 1 130 ? -11.970 -17.229 0.755 1.00 93.31 130 PHE A CA 1
ATOM 1065 C C . PHE A 1 130 ? -11.947 -16.299 1.983 1.00 93.31 130 PHE A C 1
ATOM 1067 O O . PHE A 1 130 ? -11.340 -16.624 3.002 1.00 93.31 130 PHE A O 1
ATOM 1074 N N . PHE A 1 131 ? -12.607 -15.143 1.889 1.00 95.75 131 PHE A N 1
ATOM 1075 C CA . PHE A 1 131 ? -12.662 -14.139 2.949 1.00 95.75 131 PHE A CA 1
ATOM 1076 C C . PHE A 1 131 ? -13.851 -14.310 3.896 1.00 95.75 131 PHE A C 1
ATOM 1078 O O . PHE A 1 131 ? -14.064 -13.442 4.747 1.00 95.75 131 PHE A O 1
ATOM 1085 N N . TYR A 1 132 ? -14.622 -15.392 3.757 1.00 96.38 132 TYR A N 1
ATOM 1086 C CA . TYR A 1 132 ? -15.785 -15.643 4.594 1.00 96.38 132 TYR A CA 1
ATOM 1087 C C . TYR A 1 132 ? -15.444 -15.507 6.082 1.00 96.38 132 TYR A C 1
ATOM 1089 O O . TYR A 1 132 ? -14.471 -16.078 6.581 1.00 96.38 132 TYR A O 1
ATOM 1097 N N . ASN A 1 133 ? -16.255 -14.725 6.790 1.00 95.31 133 ASN A N 1
ATOM 1098 C CA . ASN A 1 133 ? -16.113 -14.437 8.212 1.00 95.31 133 ASN A CA 1
ATOM 1099 C C . ASN A 1 133 ? -14.777 -13.814 8.663 1.00 95.31 133 ASN A C 1
ATOM 1101 O O . ASN A 1 133 ? -14.449 -13.865 9.853 1.00 95.31 133 ASN A O 1
ATOM 1105 N N . ILE A 1 134 ? -14.002 -13.192 7.766 1.00 95.50 134 ILE A N 1
ATOM 1106 C CA . ILE A 1 134 ? -12.776 -12.504 8.183 1.00 95.50 134 ILE A CA 1
ATOM 1107 C C . ILE A 1 134 ? -13.097 -11.378 9.189 1.00 95.50 134 ILE A C 1
ATOM 1109 O O . ILE A 1 134 ? -13.959 -10.539 8.910 1.00 95.50 134 ILE A O 1
ATOM 1113 N N . PRO A 1 135 ? -12.420 -11.309 10.354 1.00 94.31 135 PRO A N 1
ATOM 1114 C CA . PRO A 1 135 ? -12.612 -10.209 11.292 1.00 94.31 135 PRO A CA 1
ATOM 1115 C C . PRO A 1 135 ? -12.143 -8.877 10.706 1.00 94.31 135 PRO A C 1
ATOM 1117 O O . PRO A 1 135 ? -11.110 -8.805 10.032 1.00 94.31 135 PRO A O 1
ATOM 1120 N N . LEU A 1 136 ? -12.844 -7.792 11.039 1.00 94.62 136 LEU A N 1
ATOM 1121 C CA . LEU A 1 136 ? -12.562 -6.464 10.487 1.00 94.62 136 LEU A CA 1
ATOM 1122 C C . LEU A 1 136 ? -11.120 -5.991 10.735 1.00 94.62 136 LEU A C 1
ATOM 1124 O O . LEU A 1 136 ? -10.480 -5.424 9.854 1.00 94.62 136 LEU A O 1
ATOM 1128 N N . THR A 1 137 ? -10.581 -6.251 11.927 1.00 93.81 137 THR A N 1
ATOM 1129 C CA . THR A 1 137 ? -9.206 -5.860 12.273 1.00 93.81 137 THR A CA 1
ATOM 1130 C C . THR A 1 137 ? -8.171 -6.644 11.472 1.00 93.81 137 THR A C 1
ATOM 1132 O O . THR A 1 137 ? -7.170 -6.066 11.065 1.00 93.81 137 THR A O 1
ATOM 1135 N N . PHE A 1 138 ? -8.425 -7.929 11.197 1.00 93.69 138 PHE A N 1
ATOM 1136 C CA . PHE A 1 138 ? -7.550 -8.768 10.372 1.00 93.69 138 PHE A CA 1
ATOM 1137 C C . PHE A 1 138 ? -7.541 -8.301 8.922 1.00 93.69 138 PHE A C 1
ATOM 1139 O O . PHE A 1 138 ? -6.471 -8.196 8.330 1.00 93.69 138 PHE A O 1
ATOM 1146 N N . LEU A 1 139 ? -8.712 -7.962 8.377 1.00 95.88 139 LEU A N 1
ATOM 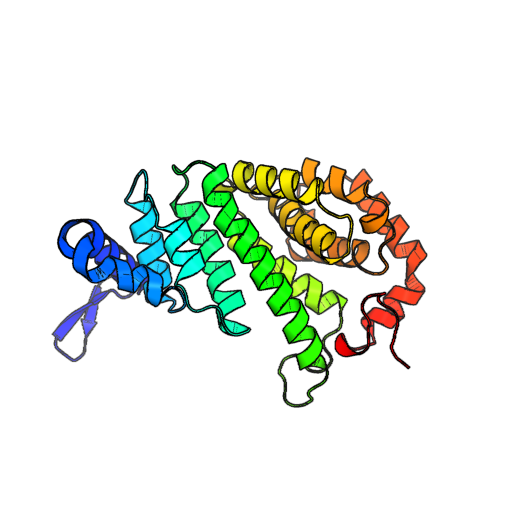1147 C CA . LEU A 1 139 ? -8.820 -7.350 7.058 1.00 95.88 139 LEU A CA 1
ATOM 1148 C C . LEU A 1 139 ? -7.956 -6.080 6.967 1.00 95.88 139 LEU A C 1
ATOM 1150 O O . LEU A 1 139 ? -7.105 -5.980 6.081 1.00 95.88 139 LEU A O 1
ATOM 1154 N N . CYS A 1 140 ? -8.095 -5.152 7.920 1.00 96.56 140 CYS A N 1
ATOM 1155 C CA . CYS A 1 140 ? -7.259 -3.950 7.945 1.00 96.56 140 CYS A CA 1
ATOM 1156 C C . CYS A 1 140 ? -5.758 -4.279 8.075 1.00 96.56 140 CYS A C 1
ATOM 1158 O O . CYS A 1 140 ? -4.920 -3.653 7.429 1.00 96.56 140 CYS A O 1
ATOM 1160 N N . SER A 1 141 ? -5.379 -5.264 8.887 1.00 94.50 141 SER A N 1
ATOM 1161 C CA . SER A 1 141 ? -3.968 -5.644 9.019 1.00 94.50 141 SER A CA 1
ATOM 1162 C C . SER A 1 141 ? -3.396 -6.268 7.741 1.00 94.50 141 SER A C 1
ATOM 1164 O O . SER A 1 141 ? -2.252 -5.981 7.409 1.00 94.50 141 SER A O 1
ATOM 1166 N N . ILE A 1 142 ? -4.165 -7.076 7.000 1.00 93.94 142 ILE A N 1
ATOM 1167 C CA . ILE A 1 142 ? -3.723 -7.682 5.728 1.00 93.94 142 ILE A CA 1
ATOM 1168 C C . ILE A 1 142 ? -3.470 -6.608 4.670 1.00 93.94 142 ILE A C 1
ATOM 1170 O O . ILE A 1 142 ? -2.448 -6.639 3.985 1.00 93.94 142 ILE A O 1
ATOM 1174 N N . VAL A 1 143 ? -4.396 -5.659 4.539 1.00 97.31 143 VAL A N 1
ATOM 1175 C CA . VAL A 1 143 ? -4.288 -4.583 3.548 1.00 97.31 143 VAL A CA 1
ATOM 1176 C C . VAL A 1 143 ? -3.119 -3.644 3.879 1.00 97.31 143 VAL A C 1
ATOM 1178 O O . VAL A 1 143 ? -2.355 -3.293 2.979 1.00 97.31 143 VAL A O 1
ATOM 1181 N N . ASP A 1 144 ? -2.909 -3.320 5.160 1.00 96.69 144 ASP A N 1
ATOM 1182 C CA . ASP A 1 144 ? -1.750 -2.532 5.610 1.00 96.69 144 ASP A CA 1
ATOM 1183 C C . ASP A 1 144 ? -0.436 -3.275 5.348 1.00 96.69 144 ASP A C 1
ATOM 1185 O O . ASP A 1 144 ? 0.478 -2.738 4.722 1.00 96.69 144 ASP A O 1
ATOM 1189 N N . PHE A 1 145 ? -0.379 -4.557 5.719 1.00 93.88 145 PHE A N 1
ATOM 1190 C CA . PHE A 1 145 ? 0.783 -5.404 5.476 1.00 93.88 145 PHE A CA 1
ATOM 1191 C C . PHE A 1 145 ? 1.141 -5.475 3.987 1.00 93.88 145 PHE A C 1
ATOM 1193 O O . PHE A 1 145 ? 2.315 -5.370 3.636 1.00 93.88 145 PHE A O 1
ATOM 1200 N N . TRP A 1 146 ? 0.150 -5.584 3.096 1.00 96.19 146 TRP A N 1
ATOM 1201 C CA . TRP A 1 146 ? 0.404 -5.570 1.656 1.00 96.19 146 TRP A CA 1
ATOM 1202 C C . TRP A 1 146 ? 1.054 -4.264 1.192 1.00 96.19 146 TRP A C 1
ATOM 1204 O O . TRP A 1 146 ? 2.012 -4.297 0.418 1.00 96.19 146 TRP A O 1
ATOM 1214 N N . PHE A 1 147 ? 0.573 -3.111 1.665 1.00 97.75 147 PHE A N 1
ATOM 1215 C CA . PHE A 1 147 ? 1.216 -1.833 1.362 1.00 97.75 147 PHE A CA 1
ATOM 1216 C C . PHE A 1 147 ? 2.649 -1.800 1.910 1.00 97.75 147 PHE A C 1
ATOM 1218 O O . PHE A 1 147 ? 3.588 -1.491 1.177 1.00 97.75 147 PHE A O 1
ATOM 1225 N N . ASN A 1 148 ? 2.833 -2.193 3.171 1.00 94.12 148 ASN A N 1
ATOM 1226 C CA . ASN A 1 148 ? 4.131 -2.200 3.836 1.00 94.12 148 ASN A CA 1
ATOM 1227 C C . ASN A 1 148 ? 5.174 -3.010 3.059 1.00 94.12 148 ASN A C 1
ATOM 1229 O O . ASN A 1 148 ? 6.228 -2.482 2.706 1.00 94.12 148 ASN A O 1
ATOM 1233 N N . GLU A 1 149 ? 4.857 -4.259 2.717 1.00 93.06 149 GLU A N 1
ATOM 1234 C CA . GLU A 1 149 ? 5.792 -5.175 2.062 1.00 93.06 149 GLU A CA 1
ATOM 1235 C C . GLU A 1 149 ? 6.266 -4.684 0.690 1.00 93.06 149 GLU A C 1
ATOM 1237 O O . GLU A 1 149 ? 7.412 -4.935 0.312 1.00 93.06 149 GLU A O 1
ATOM 1242 N N . ASN A 1 150 ? 5.423 -3.942 -0.029 1.00 96.31 150 ASN A N 1
ATOM 1243 C CA . ASN A 1 150 ? 5.729 -3.452 -1.372 1.00 96.31 150 ASN A CA 1
ATOM 1244 C C . ASN A 1 150 ? 6.360 -2.045 -1.381 1.00 96.31 150 ASN A C 1
ATOM 1246 O O . ASN A 1 150 ? 7.011 -1.662 -2.357 1.00 96.31 150 ASN A O 1
ATOM 1250 N N . PHE A 1 151 ? 6.219 -1.277 -0.293 1.00 97.19 151 PHE A N 1
ATOM 1251 C CA . PHE A 1 151 ? 6.727 0.098 -0.181 1.00 97.19 151 PHE A CA 1
ATOM 1252 C C . PHE A 1 151 ? 7.859 0.272 0.852 1.00 97.19 151 PHE A C 1
ATOM 1254 O O . PHE A 1 151 ? 8.393 1.375 0.994 1.00 97.19 151 PHE A O 1
ATOM 1261 N N . LYS A 1 152 ? 8.291 -0.796 1.540 1.00 92.75 152 LYS A N 1
ATOM 1262 C CA . LYS A 1 152 ? 9.356 -0.785 2.565 1.00 92.75 152 LYS A CA 1
ATOM 1263 C C . LYS A 1 152 ? 10.784 -0.572 2.037 1.00 92.75 152 LYS A C 1
ATOM 1265 O O . LYS A 1 152 ? 11.665 -1.411 2.207 1.00 92.75 152 LYS A O 1
ATOM 1270 N N . SER A 1 153 ? 11.052 0.576 1.419 1.00 93.88 153 SER A N 1
ATOM 1271 C CA . SER A 1 153 ? 12.353 0.893 0.817 1.00 93.88 153 SER A CA 1
ATOM 1272 C C . SER A 1 153 ? 12.840 2.296 1.160 1.00 93.88 153 SER A C 1
ATOM 1274 O O . SER A 1 153 ? 12.107 3.273 1.015 1.00 93.88 153 SER A O 1
ATOM 1276 N N . VAL A 1 154 ? 14.125 2.419 1.516 1.00 94.19 154 VAL A N 1
ATOM 1277 C CA . VAL A 1 154 ? 14.804 3.712 1.758 1.00 94.19 154 VAL A CA 1
ATOM 1278 C C . VAL A 1 154 ? 14.720 4.655 0.555 1.00 94.19 154 VAL A C 1
ATOM 1280 O O . VAL A 1 154 ? 14.682 5.874 0.704 1.00 94.19 154 VAL A O 1
ATOM 1283 N N . THR A 1 155 ? 14.637 4.110 -0.660 1.00 94.75 155 THR A N 1
ATOM 1284 C CA . THR A 1 155 ? 14.491 4.920 -1.881 1.00 94.75 155 THR A CA 1
ATOM 1285 C C . THR A 1 155 ? 13.154 5.669 -1.951 1.00 94.75 155 THR A C 1
ATOM 1287 O O . THR A 1 155 ? 13.018 6.611 -2.742 1.00 94.75 155 THR A O 1
ATOM 1290 N N . LEU A 1 156 ? 12.172 5.272 -1.131 1.00 96.69 156 LEU A N 1
ATOM 1291 C CA . LEU A 1 156 ? 10.832 5.847 -1.075 1.00 96.69 156 LEU A CA 1
ATOM 1292 C C . LEU A 1 156 ? 10.607 6.783 0.112 1.00 96.69 156 LEU A C 1
ATOM 1294 O O . LEU A 1 156 ? 9.572 7.441 0.124 1.00 96.69 156 LEU A O 1
ATOM 1298 N N . THR A 1 157 ? 11.544 6.917 1.059 1.00 96.88 157 THR A N 1
ATOM 1299 C CA . THR A 1 157 ? 11.346 7.692 2.301 1.00 96.88 157 THR A CA 1
ATOM 1300 C C . THR A 1 157 ? 10.754 9.080 2.042 1.00 96.88 157 THR A C 1
ATOM 1302 O O . THR A 1 157 ? 9.688 9.410 2.554 1.00 96.88 157 THR A O 1
ATOM 1305 N N . LYS A 1 158 ? 11.369 9.877 1.156 1.00 97.50 158 LYS A N 1
ATOM 1306 C CA . LYS A 1 158 ? 10.869 11.228 0.836 1.00 97.50 158 LYS A CA 1
ATOM 1307 C C . LYS A 1 158 ? 9.555 11.233 0.062 1.00 97.50 158 LYS A C 1
ATOM 1309 O O . LYS A 1 158 ? 8.750 12.141 0.247 1.00 97.50 158 LYS A O 1
ATOM 1314 N N . THR A 1 159 ? 9.320 10.233 -0.779 1.00 97.88 159 THR A N 1
ATOM 1315 C CA . THR A 1 159 ? 8.052 10.077 -1.504 1.00 97.88 159 THR A CA 1
ATOM 1316 C C . THR A 1 159 ? 6.910 9.771 -0.533 1.00 97.88 159 THR A C 1
ATOM 1318 O O . THR A 1 159 ? 5.849 10.389 -0.617 1.00 97.88 159 THR A O 1
ATOM 1321 N N . LEU A 1 160 ? 7.138 8.865 0.419 1.00 98.56 160 LEU A N 1
ATOM 1322 C CA . LEU A 1 160 ? 6.181 8.487 1.455 1.00 98.56 160 LEU A CA 1
ATOM 1323 C C . LEU A 1 160 ? 5.915 9.648 2.422 1.00 98.56 160 LEU A C 1
ATOM 1325 O O . LEU A 1 160 ? 4.756 9.964 2.660 1.00 98.56 160 LEU A O 1
ATOM 1329 N N . GLU A 1 161 ? 6.947 10.355 2.894 1.00 98.31 161 GLU A N 1
ATOM 1330 C CA . GLU A 1 161 ? 6.785 11.560 3.726 1.00 98.31 161 GLU A CA 1
ATOM 1331 C C . GLU A 1 161 ? 5.946 12.643 3.025 1.00 98.31 161 GLU A C 1
ATOM 1333 O O . GLU A 1 161 ? 5.071 13.255 3.636 1.00 98.31 161 GLU A O 1
ATOM 1338 N N . GLN A 1 162 ? 6.198 12.903 1.737 1.00 98.38 162 GLN A N 1
ATOM 1339 C CA . GLN A 1 162 ? 5.412 13.875 0.971 1.00 98.38 162 GLN A CA 1
ATOM 1340 C C . GLN A 1 162 ? 3.960 13.424 0.808 1.00 98.38 162 GLN A C 1
ATOM 1342 O O . GLN A 1 162 ? 3.053 14.229 1.006 1.00 98.38 162 GLN A O 1
ATOM 1347 N N . SER A 1 163 ? 3.743 12.142 0.506 1.00 98.56 163 SER A N 1
ATOM 1348 C CA . SER A 1 163 ? 2.402 11.557 0.393 1.00 98.56 163 SER A CA 1
ATOM 1349 C C . SER A 1 163 ? 1.646 11.655 1.721 1.00 98.56 163 SER A C 1
ATOM 1351 O O . SER A 1 163 ? 0.505 12.106 1.746 1.00 98.56 163 SER A O 1
ATOM 1353 N N . PHE A 1 164 ? 2.313 11.340 2.837 1.00 98.62 164 PHE A N 1
ATOM 1354 C CA . PHE A 1 164 ? 1.770 11.505 4.184 1.00 98.62 164 PHE A CA 1
ATOM 1355 C C . PHE A 1 164 ? 1.385 12.959 4.448 1.00 98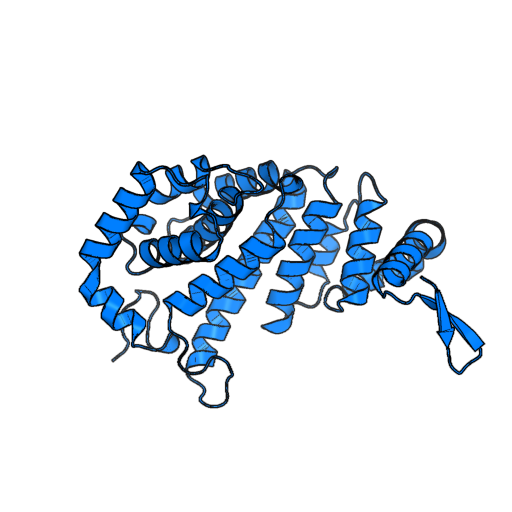.62 164 PHE A C 1
ATOM 1357 O O . PHE A 1 164 ? 0.290 13.232 4.919 1.00 98.62 164 PHE A O 1
ATOM 1364 N N . ASN A 1 165 ? 2.268 13.911 4.145 1.00 98.38 165 ASN A N 1
ATOM 1365 C CA . ASN A 1 165 ? 2.027 15.327 4.415 1.00 98.38 165 ASN A CA 1
ATOM 1366 C C . ASN A 1 165 ? 0.844 15.909 3.645 1.00 98.38 165 ASN A C 1
ATOM 1368 O O . ASN A 1 165 ? 0.197 16.821 4.160 1.00 98.38 165 ASN A O 1
ATOM 1372 N N . ASP A 1 166 ? 0.588 15.429 2.432 1.00 97.94 166 ASP A N 1
ATOM 1373 C CA . ASP A 1 166 ? -0.559 15.870 1.645 1.00 97.94 166 ASP A CA 1
ATOM 1374 C C . ASP A 1 166 ? -1.852 15.261 2.193 1.00 97.94 166 ASP A C 1
ATOM 1376 O O . ASP A 1 166 ? -2.743 16.016 2.577 1.00 97.94 166 ASP A O 1
ATOM 1380 N N . LEU A 1 167 ? -1.888 13.941 2.404 1.00 98.12 167 LEU A N 1
ATOM 1381 C CA . LEU A 1 167 ? -3.028 13.247 3.019 1.00 98.12 167 LEU A CA 1
ATOM 1382 C C . LEU A 1 167 ? -3.344 13.768 4.432 1.00 98.12 167 LEU A C 1
ATOM 1384 O O . LEU A 1 167 ? -4.499 13.897 4.830 1.00 98.12 167 LEU A O 1
ATOM 1388 N N . PHE A 1 168 ? -2.331 14.159 5.209 1.00 97.75 168 PHE A N 1
ATOM 1389 C CA . PHE A 1 168 ? -2.520 14.687 6.564 1.00 97.75 168 PHE A CA 1
ATOM 1390 C C . PHE A 1 168 ? -3.227 16.054 6.587 1.00 97.75 168 PHE A C 1
ATOM 1392 O O . PHE A 1 168 ? -3.678 16.490 7.649 1.00 97.75 168 PHE A O 1
ATOM 1399 N N . LYS A 1 169 ? -3.327 16.749 5.449 1.00 96.62 169 LYS A N 1
ATOM 1400 C CA . LYS A 1 169 ? -4.104 17.993 5.312 1.00 96.62 169 LYS A CA 1
ATOM 1401 C C . LYS A 1 169 ? -5.541 17.737 4.859 1.00 96.62 169 LYS A C 1
ATOM 1403 O O . LYS A 1 169 ? -6.362 18.644 4.954 1.00 96.62 169 LYS A O 1
ATOM 1408 N N . GLU A 1 170 ? -5.826 16.542 4.350 1.00 95.25 170 GLU A N 1
ATOM 1409 C CA . GLU A 1 170 ? -7.154 16.148 3.892 1.00 95.25 170 GLU A CA 1
ATOM 1410 C C . GLU A 1 170 ? -8.092 15.837 5.067 1.00 95.25 170 GLU A C 1
ATOM 1412 O O . GLU A 1 170 ? -7.697 15.848 6.242 1.00 95.25 170 GLU A O 1
ATOM 1417 N N . GLU A 1 171 ? -9.353 15.562 4.729 1.00 92.69 171 GLU A N 1
ATOM 1418 C CA . GLU A 1 171 ? -10.421 15.280 5.679 1.00 92.69 171 GLU A CA 1
ATOM 1419 C C . GLU A 1 171 ? -10.028 14.188 6.678 1.00 92.69 171 GLU A C 1
ATOM 1421 O O . GLU A 1 171 ? -9.400 13.179 6.354 1.00 92.69 171 GLU A O 1
ATOM 1426 N N . ASN A 1 172 ? -10.396 14.400 7.936 1.00 92.50 172 ASN A N 1
ATOM 1427 C CA . ASN A 1 172 ? -10.007 13.538 9.036 1.00 92.50 172 ASN A CA 1
ATOM 1428 C C . ASN A 1 172 ? -11.028 12.408 9.256 1.00 92.50 172 ASN A C 1
ATOM 1430 O O . ASN A 1 172 ? -11.662 12.324 10.303 1.00 92.50 172 ASN A O 1
ATOM 1434 N N . CYS A 1 173 ? -11.197 11.557 8.242 1.00 93.94 173 CYS A N 1
ATOM 1435 C CA . CYS A 1 173 ? -12.109 10.411 8.243 1.00 93.94 173 CYS A CA 1
ATOM 1436 C C . CYS A 1 173 ? -11.364 9.078 8.457 1.00 93.94 173 CYS A C 1
ATOM 1438 O O . CYS A 1 173 ? -10.130 9.043 8.515 1.00 93.94 173 CYS A O 1
ATOM 1440 N N . PHE A 1 174 ? -12.101 7.966 8.583 1.00 95.12 174 PHE A N 1
ATOM 1441 C CA . PHE A 1 174 ? -11.504 6.628 8.704 1.00 95.12 174 PHE A CA 1
ATOM 1442 C C . PHE A 1 174 ? -10.564 6.318 7.537 1.00 95.12 174 PHE A C 1
ATOM 1444 O O . PHE A 1 174 ? -9.409 5.975 7.774 1.00 95.12 174 PHE A O 1
ATOM 1451 N N . GLU A 1 175 ? -11.042 6.481 6.299 1.00 96.50 175 GLU A N 1
ATOM 1452 C CA . GLU A 1 175 ? -10.288 6.126 5.095 1.00 96.50 175 GLU A CA 1
ATOM 1453 C C . GLU A 1 175 ? -8.933 6.838 5.063 1.00 96.50 175 GLU A C 1
ATOM 1455 O O . GLU A 1 175 ? -7.890 6.198 4.931 1.00 96.50 175 GLU A O 1
ATOM 1460 N N . ASN A 1 176 ? -8.930 8.157 5.260 1.00 97.75 176 ASN A N 1
ATOM 1461 C CA . ASN A 1 176 ? -7.701 8.937 5.233 1.00 97.75 176 ASN A CA 1
ATOM 1462 C C . ASN A 1 176 ? -6.761 8.571 6.394 1.00 97.75 176 ASN A C 1
ATOM 1464 O O . ASN A 1 176 ? -5.563 8.384 6.198 1.00 97.75 176 ASN A O 1
ATOM 1468 N N . ASN A 1 177 ? -7.286 8.395 7.609 1.00 97.88 177 ASN A N 1
ATOM 1469 C CA . ASN A 1 177 ? -6.474 7.956 8.746 1.00 97.88 177 ASN A CA 1
ATOM 1470 C C . ASN A 1 177 ? -5.892 6.552 8.553 1.00 97.88 177 ASN A C 1
ATOM 1472 O O . ASN A 1 177 ? -4.789 6.279 9.023 1.00 97.88 177 ASN A O 1
ATOM 1476 N N . TYR A 1 178 ? -6.599 5.681 7.841 1.00 98.31 178 TYR A N 1
ATOM 1477 C CA . TYR A 1 178 ? -6.112 4.358 7.500 1.00 98.31 178 TYR A CA 1
ATOM 1478 C C . TYR A 1 178 ? -5.031 4.407 6.406 1.00 98.31 178 TYR A C 1
ATOM 1480 O O . TYR A 1 178 ? -3.995 3.763 6.550 1.00 98.31 178 TYR A O 1
ATOM 1488 N N . LYS A 1 179 ? -5.174 5.266 5.384 1.00 98.69 179 LYS A N 1
ATOM 1489 C CA . LYS A 1 179 ? -4.092 5.559 4.420 1.00 98.69 179 LYS A CA 1
ATOM 1490 C C . LYS A 1 179 ? -2.838 6.106 5.107 1.00 98.69 179 LYS A C 1
ATOM 1492 O O . LYS A 1 179 ? -1.725 5.666 4.822 1.00 98.69 179 LYS A O 1
ATOM 1497 N N . LEU A 1 180 ? -3.013 7.040 6.043 1.00 98.62 180 LEU A N 1
ATOM 1498 C CA . LEU A 1 180 ? -1.919 7.586 6.847 1.00 98.62 180 LEU A CA 1
ATOM 1499 C C . LEU A 1 180 ? -1.258 6.507 7.708 1.00 98.62 180 LEU A C 1
ATOM 1501 O O . LEU A 1 180 ? -0.030 6.511 7.816 1.00 98.62 180 LEU A O 1
ATOM 1505 N N . LEU A 1 181 ? -2.042 5.578 8.270 1.00 97.81 181 LEU A N 1
ATOM 1506 C CA . LEU A 1 181 ? -1.519 4.435 9.016 1.00 97.81 181 LEU A CA 1
ATOM 1507 C C . LEU A 1 181 ? -0.587 3.602 8.135 1.00 97.81 181 LEU A C 1
ATOM 1509 O O . LEU A 1 181 ? 0.586 3.506 8.483 1.00 97.81 181 LEU A O 1
ATOM 1513 N N . MET A 1 182 ? -1.054 3.153 6.964 1.00 98.12 182 MET A N 1
ATOM 1514 C CA . MET A 1 182 ? -0.260 2.356 6.016 1.00 98.12 182 MET A CA 1
ATOM 1515 C C . MET A 1 182 ? 1.075 3.024 5.651 1.00 98.12 182 MET A C 1
ATOM 1517 O O . MET A 1 182 ? 2.129 2.384 5.640 1.00 98.12 182 MET A O 1
ATOM 1521 N N . ILE A 1 183 ? 1.072 4.336 5.382 1.00 98.31 183 ILE A N 1
ATOM 1522 C CA . ILE A 1 183 ? 2.315 5.068 5.089 1.00 98.31 183 ILE A CA 1
ATOM 1523 C C . ILE A 1 183 ? 3.226 5.117 6.319 1.00 98.31 183 ILE A C 1
ATOM 1525 O O . ILE A 1 183 ? 4.428 4.869 6.218 1.00 98.31 183 ILE A O 1
ATOM 1529 N N . SER A 1 184 ? 2.674 5.474 7.475 1.00 96.06 184 SER A N 1
ATOM 1530 C CA . SER A 1 184 ? 3.459 5.688 8.690 1.00 96.06 184 SER A CA 1
ATOM 1531 C C . SER A 1 184 ? 4.076 4.397 9.237 1.00 96.06 184 SER A C 1
ATOM 1533 O O . SER A 1 184 ? 5.250 4.406 9.599 1.00 96.06 184 SER A O 1
ATOM 1535 N N . THR A 1 185 ? 3.358 3.271 9.207 1.00 94.06 185 THR A N 1
ATOM 1536 C CA . THR A 1 185 ? 3.887 1.946 9.579 1.00 94.06 185 THR A CA 1
ATOM 1537 C C . THR A 1 185 ? 4.964 1.490 8.597 1.00 94.06 185 THR A C 1
ATOM 1539 O O . THR A 1 185 ? 5.971 0.907 9.003 1.00 94.06 185 THR A O 1
ATOM 1542 N N . THR A 1 186 ? 4.813 1.819 7.309 1.00 94.88 186 THR A N 1
ATOM 1543 C CA . THR A 1 186 ? 5.858 1.597 6.302 1.00 94.88 186 THR A CA 1
ATOM 1544 C C . THR A 1 186 ? 7.109 2.406 6.619 1.00 94.88 186 THR A C 1
ATOM 1546 O O . THR A 1 186 ? 8.195 1.843 6.639 1.00 94.88 186 THR A O 1
ATOM 1549 N N . LEU A 1 187 ? 6.994 3.697 6.930 1.00 94.38 187 LEU A N 1
ATOM 1550 C CA . LEU A 1 187 ? 8.141 4.539 7.295 1.00 94.38 187 LEU A CA 1
ATOM 1551 C C . LEU A 1 187 ? 8.853 4.065 8.575 1.00 94.38 187 LEU A C 1
ATOM 1553 O O . LEU A 1 187 ? 10.079 4.122 8.655 1.00 94.38 187 LEU A O 1
ATOM 1557 N N . MET A 1 188 ? 8.110 3.529 9.543 1.00 90.88 188 MET A N 1
ATOM 1558 C CA . MET A 1 188 ? 8.667 3.037 10.807 1.00 90.88 188 MET A CA 1
ATOM 1559 C C . MET A 1 188 ? 9.445 1.725 10.693 1.00 90.88 188 MET A C 1
ATOM 1561 O O . MET A 1 188 ? 10.133 1.341 11.647 1.00 90.88 188 MET A O 1
ATOM 1565 N N . ASN A 1 189 ? 9.318 0.998 9.580 1.00 87.19 189 ASN A N 1
ATOM 1566 C CA . ASN A 1 189 ? 9.925 -0.322 9.449 1.00 87.19 189 ASN A CA 1
ATOM 1567 C C . ASN A 1 189 ? 11.455 -0.281 9.686 1.00 87.19 189 ASN A C 1
ATOM 1569 O O . ASN A 1 189 ? 12.083 0.766 9.519 1.00 87.19 189 ASN A O 1
ATOM 1573 N N . PRO A 1 190 ? 12.105 -1.412 10.017 1.00 84.81 190 PRO A N 1
ATOM 1574 C CA . PRO A 1 190 ? 13.539 -1.426 10.322 1.00 84.81 190 PRO A CA 1
ATOM 1575 C C . PRO A 1 190 ? 14.477 -1.014 9.173 1.00 84.81 190 PRO A C 1
ATOM 1577 O O . PRO A 1 190 ? 15.648 -0.742 9.429 1.00 84.81 190 PRO A O 1
ATOM 1580 N N . TYR A 1 191 ? 14.003 -1.015 7.924 1.00 84.88 191 TYR A N 1
ATOM 1581 C CA . TYR A 1 191 ? 14.778 -0.602 6.753 1.00 84.88 191 TYR A CA 1
ATOM 1582 C C . TYR A 1 191 ? 14.817 0.922 6.594 1.00 84.88 191 TYR A C 1
ATOM 1584 O O . TYR A 1 191 ? 15.832 1.438 6.134 1.00 84.88 191 TYR A O 1
ATOM 1592 N N . ILE A 1 192 ? 13.737 1.625 6.956 1.00 90.25 192 ILE A N 1
ATOM 1593 C CA . ILE A 1 192 ? 13.613 3.088 6.862 1.00 90.25 192 ILE A CA 1
ATOM 1594 C C . ILE A 1 192 ? 13.888 3.743 8.222 1.00 90.25 192 ILE A C 1
ATOM 1596 O O . ILE A 1 192 ? 14.787 4.573 8.321 1.00 90.25 192 ILE A O 1
ATOM 1600 N N . GLY A 1 193 ? 13.154 3.342 9.264 1.00 88.06 193 GLY A N 1
ATOM 1601 C CA . GLY A 1 193 ? 13.364 3.787 10.642 1.00 88.06 193 GLY A CA 1
ATOM 1602 C C . GLY A 1 193 ? 12.915 5.219 10.948 1.00 88.06 193 GLY A C 1
ATOM 1603 O O . GLY A 1 193 ? 13.520 5.846 11.810 1.00 88.06 193 GLY A O 1
ATOM 1604 N N . GLU A 1 194 ? 11.890 5.734 10.263 1.00 89.62 194 GLU A N 1
ATOM 1605 C CA . GLU A 1 194 ? 11.349 7.086 10.470 1.00 89.62 194 GLU A CA 1
ATOM 1606 C C . GLU A 1 194 ? 9.999 7.028 11.204 1.00 89.62 194 GLU A C 1
ATOM 1608 O O . GLU A 1 194 ? 9.014 6.500 10.684 1.00 89.62 194 GLU A O 1
ATOM 1613 N N . ASP A 1 195 ? 9.935 7.583 12.414 1.00 89.56 195 ASP A N 1
ATOM 1614 C CA . ASP A 1 195 ? 8.769 7.519 13.301 1.00 89.56 195 ASP A CA 1
ATOM 1615 C C . ASP A 1 195 ? 7.922 8.799 13.312 1.00 89.56 195 ASP A C 1
ATOM 1617 O O . ASP A 1 195 ? 6.729 8.725 13.617 1.00 89.56 195 ASP A O 1
ATOM 1621 N N . ALA A 1 196 ? 8.465 9.951 12.901 1.00 92.56 196 ALA A N 1
ATOM 1622 C CA . ALA A 1 196 ? 7.806 11.254 13.036 1.00 92.56 196 ALA A CA 1
ATOM 1623 C C . ALA A 1 196 ? 6.405 11.324 12.395 1.00 92.56 196 ALA A C 1
ATOM 1625 O O . ALA A 1 196 ? 5.511 12.016 12.893 1.00 92.56 196 ALA A O 1
ATOM 1626 N N . CYS A 1 197 ? 6.178 10.608 11.288 1.00 95.44 197 CYS A N 1
ATOM 1627 C CA . CYS A 1 197 ? 4.853 10.538 10.663 1.00 95.44 197 CYS A CA 1
ATOM 1628 C C . CYS A 1 197 ? 3.847 9.784 11.545 1.00 95.44 197 CYS A C 1
ATOM 1630 O O . CYS A 1 197 ? 2.717 10.242 11.719 1.00 95.44 197 CYS A O 1
ATOM 1632 N N . PHE A 1 198 ? 4.257 8.673 12.156 1.00 94.44 198 PHE A N 1
ATOM 1633 C CA . PHE A 1 198 ? 3.403 7.937 13.084 1.00 94.44 198 PHE A CA 1
ATOM 1634 C C . PHE A 1 198 ? 3.156 8.726 14.369 1.00 94.44 198 PHE A C 1
ATOM 1636 O O . PHE A 1 198 ? 2.020 8.785 14.836 1.00 94.44 198 PHE A O 1
ATOM 1643 N N . GLU A 1 199 ? 4.180 9.412 14.894 1.00 93.12 199 GLU A N 1
ATOM 1644 C CA . GLU A 1 199 ? 4.020 10.311 16.042 1.00 93.12 199 GLU A CA 1
ATOM 1645 C C . GLU A 1 199 ? 2.940 11.361 15.774 1.00 93.12 199 GLU A C 1
ATOM 1647 O O . GLU A 1 199 ? 2.061 11.582 16.598 1.00 93.12 199 GLU A O 1
ATOM 1652 N N . ARG A 1 200 ? 2.937 11.964 14.582 1.00 95.19 200 ARG A N 1
ATOM 1653 C CA . ARG A 1 200 ? 1.903 12.930 14.189 1.00 95.19 200 ARG A CA 1
ATOM 1654 C C . ARG A 1 200 ? 0.523 12.300 14.020 1.00 95.19 200 ARG A C 1
ATOM 1656 O O . ARG A 1 200 ? -0.472 12.949 14.343 1.00 95.19 200 ARG A O 1
ATOM 1663 N N . LEU A 1 201 ? 0.444 11.071 13.509 1.00 95.81 201 LEU A N 1
ATOM 1664 C CA . LEU A 1 201 ? -0.823 10.360 13.330 1.00 95.81 201 LEU A CA 1
ATOM 1665 C C . LEU A 1 201 ? -1.498 10.068 14.673 1.00 95.81 201 LEU A C 1
ATOM 1667 O O . LEU A 1 201 ? -2.691 10.322 14.819 1.00 95.81 201 LEU A O 1
ATOM 1671 N N . ILE A 1 202 ? -0.748 9.602 15.674 1.00 93.94 202 ILE A N 1
ATOM 1672 C CA . ILE A 1 202 ? -1.329 9.258 16.979 1.00 93.94 202 ILE A CA 1
ATOM 1673 C C . ILE A 1 202 ? -1.841 10.476 17.768 1.00 93.94 202 ILE A C 1
ATOM 1675 O O . ILE A 1 202 ? -2.648 10.308 18.682 1.00 93.94 202 ILE A O 1
ATOM 1679 N N . GLU A 1 203 ? -1.400 11.692 17.430 1.00 92.94 203 GLU A N 1
ATOM 1680 C CA . GLU A 1 203 ? -1.934 12.927 18.019 1.00 92.94 203 GLU A CA 1
ATOM 1681 C C . GLU A 1 203 ? -3.292 13.330 17.417 1.00 92.94 203 GLU A C 1
ATOM 1683 O O . GLU A 1 203 ? -4.003 14.153 18.004 1.00 92.94 203 GLU A O 1
ATOM 1688 N N . ARG A 1 204 ? -3.703 12.753 16.275 1.00 93.88 204 ARG A N 1
ATOM 1689 C CA . ARG A 1 204 ? -5.049 12.975 15.722 1.00 93.88 204 ARG A CA 1
ATOM 1690 C C . ARG A 1 204 ? -6.093 12.307 16.611 1.00 93.88 204 ARG A C 1
ATOM 1692 O O . ARG A 1 204 ? -6.050 11.099 16.855 1.00 93.88 204 ARG A O 1
ATOM 1699 N N . LYS A 1 205 ? -7.080 13.089 17.057 1.00 93.12 205 LYS A N 1
ATOM 1700 C CA . LYS A 1 205 ? -8.155 12.615 17.942 1.00 93.12 205 LYS A CA 1
ATOM 1701 C C . LYS A 1 205 ? -8.984 11.519 17.282 1.00 93.12 205 LYS A C 1
ATOM 1703 O O . LYS A 1 205 ? -9.341 10.550 17.934 1.00 93.12 205 LYS A O 1
ATOM 1708 N N . GLU A 1 206 ? -9.265 11.677 16.005 1.00 94.00 206 GLU A N 1
ATOM 1709 C CA . GLU A 1 206 ? -10.080 10.814 15.164 1.00 94.00 206 GLU A CA 1
ATOM 1710 C C . GLU A 1 206 ? -9.390 9.468 14.953 1.00 94.00 206 GLU A C 1
ATOM 1712 O O . GLU A 1 206 ? -10.053 8.441 15.006 1.00 94.00 206 GLU A O 1
ATOM 1717 N N . PHE A 1 207 ? -8.057 9.457 14.848 1.00 96.12 207 PHE A N 1
ATOM 1718 C CA . PHE A 1 207 ? -7.267 8.229 14.836 1.00 96.12 207 PHE A CA 1
ATOM 1719 C C . PHE A 1 207 ? -7.233 7.569 16.222 1.00 96.12 207 PHE A C 1
ATOM 1721 O O . PHE A 1 207 ? -7.662 6.427 16.386 1.00 96.12 207 PHE A O 1
ATOM 1728 N N . ILE A 1 208 ? -6.761 8.281 17.256 1.00 94.94 208 ILE A N 1
ATOM 1729 C CA . ILE A 1 208 ? -6.529 7.671 18.576 1.00 94.94 208 ILE A CA 1
ATOM 1730 C C . ILE A 1 208 ? -7.831 7.270 19.274 1.00 94.94 208 ILE A C 1
ATOM 1732 O O . ILE A 1 208 ? -7.850 6.306 20.043 1.00 94.94 208 ILE A O 1
ATOM 1736 N N . ASN A 1 209 ? -8.936 7.970 19.014 1.00 93.75 209 ASN A N 1
ATOM 1737 C CA . ASN A 1 209 ? -10.249 7.638 19.556 1.00 93.75 209 ASN A CA 1
ATOM 1738 C C . ASN A 1 209 ? -11.042 6.695 18.649 1.00 93.75 209 ASN A C 1
ATOM 1740 O O . ASN A 1 209 ? -12.039 6.160 19.131 1.00 93.75 209 ASN A O 1
ATOM 1744 N N . HIS A 1 210 ? -10.575 6.405 17.426 1.00 95.06 210 HIS A N 1
ATOM 1745 C CA . HIS A 1 210 ? -11.241 5.457 16.536 1.00 95.06 210 HIS A CA 1
ATOM 1746 C C . HIS A 1 210 ? -11.482 4.111 17.238 1.00 95.06 210 HIS A C 1
ATOM 1748 O O . HIS A 1 210 ? -10.595 3.658 17.982 1.00 95.06 210 HIS A O 1
ATOM 1754 N N . PRO A 1 211 ? -12.622 3.440 16.998 1.00 92.94 211 PRO A N 1
ATOM 1755 C CA . PRO A 1 211 ? -12.937 2.167 17.638 1.00 92.94 211 PRO A CA 1
ATOM 1756 C C . PRO A 1 211 ? -11.878 1.081 17.402 1.00 92.94 211 PRO A C 1
ATOM 1758 O O . PRO A 1 211 ? -11.511 0.380 18.344 1.00 92.94 211 PRO A O 1
ATOM 1761 N N . ILE A 1 212 ? -11.336 1.001 16.179 1.00 94.88 212 ILE A N 1
ATOM 1762 C CA . ILE A 1 212 ? -10.415 -0.077 15.770 1.00 94.88 212 ILE A CA 1
ATOM 1763 C C . ILE A 1 212 ? -8.991 0.357 15.375 1.00 94.88 212 ILE A C 1
ATOM 1765 O O . ILE A 1 212 ? -8.073 -0.447 15.514 1.00 94.88 212 ILE A O 1
ATOM 1769 N N . LEU A 1 213 ? -8.755 1.595 14.912 1.00 96.06 213 LEU A N 1
ATOM 1770 C CA . LEU A 1 213 ? -7.470 1.959 14.278 1.00 96.06 213 LEU A CA 1
ATOM 1771 C C . LEU A 1 213 ? -6.257 1.854 15.220 1.00 96.06 213 LEU A C 1
ATOM 1773 O O . LEU A 1 213 ? -5.238 1.326 14.783 1.00 96.06 213 LEU A O 1
ATOM 1777 N N . PRO A 1 214 ? -6.334 2.255 16.507 1.00 95.50 214 PRO A N 1
ATOM 1778 C CA . PRO A 1 214 ? -5.213 2.072 17.429 1.00 95.50 214 PRO A CA 1
ATOM 1779 C C . PRO A 1 214 ? -4.834 0.604 17.627 1.00 95.50 214 PRO A C 1
ATOM 1781 O O . PRO A 1 214 ? -3.663 0.303 17.815 1.00 95.50 214 PRO A O 1
ATOM 1784 N N . PHE A 1 215 ? -5.816 -0.300 17.582 1.00 95.00 215 PHE A N 1
ATOM 1785 C CA . PHE A 1 215 ? -5.579 -1.734 17.711 1.00 95.00 215 PHE A CA 1
ATOM 1786 C C . PHE A 1 215 ? -5.001 -2.332 16.424 1.00 95.00 215 PHE A C 1
ATOM 1788 O O . PHE A 1 215 ? -4.076 -3.131 16.491 1.00 95.00 215 PHE A O 1
ATOM 1795 N N . VAL A 1 216 ? -5.475 -1.897 15.251 1.00 95.06 216 VAL A N 1
ATOM 1796 C CA . VAL A 1 216 ? -4.863 -2.274 13.963 1.00 95.06 216 VAL A CA 1
ATOM 1797 C C . VAL A 1 216 ? -3.400 -1.824 13.908 1.00 95.06 216 VAL A C 1
ATOM 1799 O O . VAL A 1 216 ? -2.545 -2.601 13.500 1.00 95.06 216 VAL A O 1
ATOM 1802 N N . ALA A 1 217 ? -3.098 -0.606 14.365 1.00 94.25 217 ALA A N 1
ATOM 1803 C CA . ALA A 1 217 ? -1.729 -0.096 14.417 1.00 94.25 217 ALA A CA 1
ATOM 1804 C C . ALA A 1 217 ? -0.816 -0.955 15.305 1.00 94.25 217 ALA A C 1
ATOM 1806 O O . ALA A 1 217 ? 0.298 -1.274 14.903 1.00 94.25 217 ALA A O 1
ATOM 1807 N N . ASP A 1 218 ? -1.304 -1.357 16.480 1.00 91.56 218 ASP A N 1
ATOM 1808 C CA . ASP A 1 218 ? -0.611 -2.268 17.400 1.00 91.56 218 ASP A CA 1
ATOM 1809 C C . ASP A 1 218 ? -0.333 -3.629 16.735 1.00 91.56 218 ASP A C 1
ATOM 1811 O O . ASP A 1 218 ? 0.815 -4.059 16.662 1.00 91.56 218 ASP A O 1
ATOM 1815 N N . MET A 1 219 ? -1.349 -4.232 16.103 1.00 90.38 219 MET A N 1
ATOM 1816 C CA . MET A 1 219 ? -1.195 -5.486 15.353 1.00 90.38 219 MET A CA 1
ATOM 1817 C C . MET A 1 219 ? -0.149 -5.387 14.233 1.00 90.38 219 MET A C 1
ATOM 1819 O O . MET A 1 219 ? 0.659 -6.296 14.062 1.00 90.38 219 MET A O 1
ATOM 1823 N N . VAL A 1 220 ? -0.158 -4.305 13.449 1.00 89.06 220 VAL A N 1
ATOM 1824 C CA . VAL A 1 220 ? 0.782 -4.120 12.330 1.00 89.06 220 VAL A CA 1
ATOM 1825 C C . VAL A 1 220 ? 2.210 -3.905 12.834 1.00 89.06 220 VAL A C 1
ATOM 1827 O O . VAL A 1 220 ? 3.153 -4.439 12.249 1.00 89.06 220 VAL A O 1
ATOM 1830 N N . ILE A 1 221 ? 2.383 -3.167 13.934 1.00 86.81 221 ILE A N 1
ATOM 1831 C CA . ILE A 1 221 ? 3.689 -2.972 14.577 1.00 86.81 221 ILE A CA 1
ATOM 1832 C C . ILE A 1 221 ? 4.287 -4.312 15.027 1.00 86.81 221 ILE A C 1
ATOM 1834 O O . ILE A 1 221 ? 5.475 -4.564 14.785 1.00 86.81 221 ILE A O 1
ATOM 1838 N N . ASP A 1 222 ? 3.460 -5.171 15.622 1.00 81.75 222 ASP A N 1
ATOM 1839 C CA . ASP A 1 222 ? 3.861 -6.492 16.106 1.00 81.75 222 ASP A CA 1
ATOM 1840 C C . ASP A 1 222 ? 4.188 -7.451 14.955 1.00 81.75 222 ASP A C 1
ATOM 1842 O O . ASP A 1 222 ? 5.243 -8.093 14.946 1.00 81.75 222 ASP A O 1
ATOM 1846 N N . LEU A 1 223 ? 3.323 -7.512 13.939 1.00 73.56 223 LEU A N 1
ATOM 1847 C CA . LEU A 1 223 ? 3.500 -8.392 12.779 1.00 73.56 223 LEU A CA 1
ATOM 1848 C C . LEU A 1 223 ? 4.674 -7.965 11.884 1.00 73.56 223 LEU A C 1
ATOM 1850 O O . LEU A 1 223 ? 5.398 -8.816 11.368 1.00 73.56 223 LEU A O 1
ATOM 1854 N N . GLY A 1 224 ? 4.899 -6.661 11.710 1.00 64.19 224 GLY A N 1
ATOM 1855 C CA . GLY A 1 224 ? 5.892 -6.111 10.781 1.00 64.19 224 GLY A CA 1
ATOM 1856 C C . GLY A 1 224 ? 7.346 -6.151 11.267 1.00 64.19 224 GLY A C 1
ATOM 1857 O O . GLY A 1 224 ? 8.215 -5.545 10.641 1.00 64.19 224 GLY A O 1
ATOM 1858 N N . ILE A 1 225 ? 7.643 -6.798 12.404 1.00 62.41 225 ILE A N 1
ATOM 1859 C CA . ILE A 1 225 ? 8.971 -6.761 13.060 1.00 62.41 225 ILE A CA 1
ATOM 1860 C C . ILE A 1 225 ? 9.405 -5.305 13.381 1.00 62.41 225 ILE A C 1
ATOM 1862 O O . ILE A 1 225 ? 10.575 -5.020 13.649 1.00 62.41 225 ILE A O 1
ATOM 1866 N N . ILE A 1 226 ? 8.460 -4.357 13.409 1.00 59.94 226 ILE A N 1
ATOM 1867 C CA . ILE A 1 226 ? 8.711 -2.937 13.701 1.00 59.94 226 ILE A CA 1
ATOM 1868 C C . ILE A 1 226 ? 9.136 -2.780 15.173 1.00 59.94 226 ILE A C 1
ATOM 1870 O O . ILE A 1 226 ? 9.951 -1.919 15.521 1.00 59.94 226 ILE A O 1
ATOM 1874 N N . GLU A 1 227 ? 8.678 -3.690 16.040 1.00 54.56 227 GLU A N 1
ATOM 1875 C CA . GLU A 1 227 ? 9.002 -3.721 17.467 1.00 54.56 227 GLU A CA 1
ATOM 1876 C C . GLU A 1 227 ? 10.497 -3.772 17.805 1.00 54.56 227 GLU A C 1
ATOM 1878 O O . GLU A 1 227 ? 10.885 -3.330 18.888 1.00 54.56 227 GLU A O 1
ATOM 1883 N N . LYS A 1 228 ? 11.357 -4.313 16.931 1.00 53.94 228 LYS A N 1
ATOM 1884 C CA . LYS A 1 228 ? 12.732 -4.637 17.338 1.00 53.94 228 LYS A CA 1
ATOM 1885 C C . LYS A 1 228 ? 13.662 -3.429 17.456 1.00 53.94 228 LYS A C 1
ATOM 1887 O O . LYS A 1 228 ? 14.694 -3.581 18.110 1.00 53.94 228 LYS A O 1
ATOM 1892 N N . LYS A 1 229 ? 13.353 -2.265 16.856 1.00 53.69 229 LYS A N 1
ATOM 1893 C CA . LYS A 1 229 ? 14.272 -1.101 16.875 1.00 53.69 229 LYS A CA 1
ATOM 1894 C C . LYS A 1 229 ? 13.651 0.307 16.847 1.00 53.69 229 LYS A C 1
ATOM 1896 O O . LYS A 1 229 ? 14.355 1.220 17.267 1.00 53.69 229 LYS A O 1
ATOM 1901 N N . SER A 1 230 ? 12.398 0.505 16.419 1.00 56.19 230 SER A N 1
ATOM 1902 C CA . SER A 1 230 ? 11.972 1.845 15.949 1.00 56.19 230 SER A CA 1
ATOM 1903 C C . SER A 1 230 ? 10.773 2.476 16.665 1.00 56.19 230 SER A C 1
ATOM 1905 O O . SER A 1 230 ? 10.480 3.639 16.422 1.00 56.19 230 SER A O 1
ATOM 1907 N N . VAL A 1 231 ? 10.051 1.761 17.537 1.00 65.44 231 VAL A N 1
ATOM 1908 C CA . VAL A 1 231 ? 8.859 2.342 18.187 1.00 65.44 231 VAL A CA 1
ATOM 1909 C C . VAL A 1 231 ? 9.212 2.935 19.543 1.00 65.44 231 VAL A C 1
ATOM 1911 O O . VAL A 1 231 ? 9.574 2.213 20.478 1.00 65.44 231 VAL A O 1
ATOM 1914 N N . SER A 1 232 ? 9.057 4.251 19.677 1.00 73.81 232 SER A N 1
ATOM 1915 C CA . SER A 1 232 ? 9.243 4.939 20.952 1.00 73.81 232 SER A CA 1
ATOM 1916 C C . SER A 1 232 ? 8.299 4.366 22.026 1.00 73.81 232 SER A C 1
ATOM 1918 O O . SER A 1 232 ? 7.105 4.143 21.801 1.00 73.81 232 SER A O 1
ATOM 1920 N N . LYS A 1 233 ? 8.827 4.127 23.239 1.00 78.38 233 LYS A N 1
ATOM 1921 C CA . LYS A 1 233 ? 8.041 3.601 24.377 1.00 78.38 233 LYS A CA 1
ATOM 1922 C C . LYS A 1 233 ? 6.824 4.474 24.692 1.00 78.38 233 LYS A C 1
ATOM 1924 O O . LYS A 1 233 ? 5.810 3.973 25.168 1.00 78.38 233 LYS A O 1
ATOM 1929 N N . VAL A 1 234 ? 6.922 5.777 24.430 1.00 80.88 234 VAL A N 1
ATOM 1930 C CA . VAL A 1 234 ? 5.834 6.735 24.653 1.00 80.88 234 VAL A CA 1
ATOM 1931 C C . VAL A 1 234 ? 4.663 6.458 23.708 1.00 80.88 234 VAL A C 1
ATOM 1933 O O . VAL A 1 234 ? 3.514 6.488 24.152 1.00 80.88 234 VAL A O 1
ATOM 1936 N N . LEU A 1 235 ? 4.943 6.140 22.439 1.00 83.00 235 LEU A N 1
ATOM 1937 C CA . LEU A 1 235 ? 3.928 5.818 21.429 1.00 83.00 235 LEU A CA 1
ATOM 1938 C C . LEU A 1 235 ? 3.188 4.530 21.794 1.00 83.00 235 LEU A C 1
ATOM 1940 O O . LEU A 1 235 ? 1.958 4.536 21.852 1.00 83.00 235 LEU A O 1
ATOM 1944 N N . LYS A 1 236 ? 3.926 3.466 22.149 1.00 82.81 236 LYS A N 1
ATOM 1945 C CA . LYS A 1 236 ? 3.328 2.193 22.593 1.00 82.81 236 LYS A CA 1
ATOM 1946 C C . LYS A 1 236 ? 2.381 2.392 23.774 1.00 82.81 236 LYS A C 1
ATOM 1948 O O . LYS A 1 236 ? 1.223 1.998 23.716 1.00 82.81 236 LYS A O 1
ATOM 1953 N N . VAL A 1 237 ? 2.814 3.125 24.801 1.00 88.00 237 VAL A N 1
ATOM 1954 C CA . VAL A 1 237 ? 1.974 3.408 25.978 1.00 88.00 237 VAL A CA 1
ATOM 1955 C C . VAL A 1 237 ? 0.702 4.188 25.613 1.00 88.00 237 VAL A C 1
ATOM 1957 O O . VAL A 1 237 ? -0.341 3.992 26.242 1.00 88.00 237 VAL A O 1
ATOM 1960 N N . LYS A 1 238 ? 0.749 5.092 24.624 1.00 89.44 238 LYS A N 1
ATOM 1961 C CA . LYS A 1 238 ? -0.449 5.809 24.151 1.00 89.44 238 LYS A CA 1
ATOM 1962 C C . LYS A 1 238 ? -1.430 4.864 23.448 1.00 89.44 238 LYS A C 1
ATOM 1964 O O . LYS A 1 238 ? -2.623 4.920 23.767 1.00 89.44 238 LYS A O 1
ATOM 1969 N N . LEU A 1 239 ? -0.945 3.983 22.568 1.00 90.94 239 LEU A N 1
ATOM 1970 C CA . LEU A 1 239 ? -1.765 2.958 21.911 1.00 90.94 239 LEU A CA 1
ATOM 1971 C C . LEU A 1 239 ? -2.383 2.007 22.936 1.00 90.94 239 LEU A C 1
ATOM 1973 O O . LEU A 1 239 ? -3.606 1.903 23.001 1.00 90.94 239 LEU A O 1
ATOM 1977 N N . GLU A 1 240 ? -1.573 1.424 23.821 1.00 91.19 240 GLU A N 1
ATOM 1978 C CA . GLU A 1 240 ? -2.018 0.509 24.879 1.00 91.19 240 GLU A CA 1
ATOM 1979 C C . GLU A 1 240 ? -3.117 1.130 25.751 1.00 91.19 240 GLU A C 1
ATOM 1981 O O . GLU A 1 240 ? -4.128 0.494 26.056 1.00 91.19 240 GLU A O 1
ATOM 1986 N N . LYS A 1 241 ? -2.962 2.404 26.142 1.00 93.56 241 LYS A N 1
ATOM 1987 C CA . LYS A 1 241 ? -3.988 3.131 26.906 1.00 93.56 241 LYS A CA 1
ATOM 1988 C C . LYS A 1 241 ? -5.286 3.285 26.118 1.00 93.56 241 LYS A C 1
ATOM 1990 O O . LYS A 1 241 ? -6.359 3.161 26.711 1.00 93.56 241 LYS A O 1
ATOM 1995 N N . SER A 1 242 ? -5.207 3.577 24.820 1.00 93.06 242 SER A N 1
ATOM 1996 C CA . SER A 1 242 ? -6.383 3.690 23.951 1.00 93.06 242 SER A CA 1
ATOM 1997 C C . SER A 1 242 ? -7.084 2.340 23.772 1.00 93.06 242 SER A C 1
ATOM 1999 O O . SER A 1 242 ? -8.292 2.237 23.990 1.00 93.06 242 SER A O 1
ATOM 2001 N N . ILE A 1 243 ? -6.319 1.287 23.484 1.00 93.50 243 ILE A N 1
ATOM 2002 C CA . ILE A 1 243 ? -6.793 -0.094 23.325 1.00 93.50 243 ILE A CA 1
ATOM 2003 C C . ILE A 1 243 ? -7.462 -0.580 24.612 1.00 93.50 243 ILE A C 1
ATOM 2005 O O . ILE A 1 243 ? -8.587 -1.079 24.588 1.00 93.50 243 ILE A O 1
ATOM 2009 N N . LYS A 1 244 ? -6.830 -0.355 25.771 1.00 94.19 244 LYS A N 1
ATOM 2010 C CA . LYS A 1 244 ? -7.371 -0.755 27.077 1.00 94.19 244 LYS A CA 1
ATOM 2011 C C . LYS A 1 244 ? -8.726 -0.113 27.372 1.00 94.19 244 LYS A C 1
ATOM 2013 O O . LYS A 1 244 ? -9.596 -0.785 27.921 1.00 94.19 244 LYS A O 1
ATOM 2018 N N . LYS A 1 245 ? -8.929 1.155 26.993 1.00 93.75 245 LYS A N 1
ATOM 2019 C CA . LYS A 1 245 ? -10.225 1.843 27.143 1.00 93.75 245 LYS A CA 1
ATOM 2020 C C . LYS A 1 245 ? -11.334 1.210 26.296 1.00 93.75 245 LYS A C 1
ATOM 2022 O O . LYS A 1 245 ? -12.493 1.300 26.679 1.00 93.75 245 LYS A O 1
ATOM 2027 N N . LYS A 1 246 ? -10.985 0.563 25.181 1.00 93.56 246 LYS A N 1
ATOM 2028 C CA . LYS A 1 246 ? -11.923 -0.024 24.208 1.00 93.56 246 LYS A CA 1
ATOM 2029 C C . LYS A 1 246 ? -11.967 -1.552 24.262 1.00 93.56 246 LYS A C 1
ATOM 2031 O O . LYS A 1 246 ? -12.537 -2.180 23.377 1.00 93.56 246 LYS A O 1
ATOM 2036 N N . LYS A 1 247 ? -11.386 -2.165 25.299 1.00 91.56 247 LYS A N 1
ATOM 2037 C CA . LYS A 1 247 ? -11.173 -3.617 25.393 1.00 91.56 247 LYS A CA 1
ATOM 2038 C C . LYS A 1 247 ? -12.436 -4.444 25.144 1.00 91.56 247 LYS A C 1
ATOM 2040 O O . LYS A 1 247 ? -12.367 -5.430 24.421 1.00 91.56 247 LYS A O 1
ATOM 2045 N N . GLU A 1 248 ? -13.566 -4.074 25.745 1.00 90.12 248 GLU A N 1
ATOM 2046 C CA . GLU A 1 248 ? -14.808 -4.846 25.584 1.00 90.12 248 GLU A CA 1
ATOM 2047 C C . GLU A 1 248 ? -15.373 -4.746 24.165 1.00 90.12 248 GLU A C 1
ATOM 2049 O O . GLU A 1 248 ? -15.769 -5.759 23.599 1.00 90.12 248 GLU A O 1
ATOM 2054 N N . TYR A 1 249 ? -15.314 -3.562 23.553 1.00 90.00 249 TYR A N 1
ATOM 2055 C CA . TYR A 1 249 ? -15.690 -3.384 22.154 1.00 90.00 249 TYR A CA 1
ATOM 2056 C C . TYR A 1 249 ? -14.754 -4.170 21.219 1.00 90.00 249 TYR A C 1
ATOM 2058 O O . TYR A 1 249 ? -15.222 -4.923 20.374 1.00 90.00 249 TYR A O 1
ATOM 2066 N N . LEU A 1 250 ? -13.434 -4.100 21.424 1.00 91.06 250 LEU A N 1
ATOM 2067 C CA . LEU A 1 250 ? -12.461 -4.841 20.610 1.00 91.06 250 LEU A CA 1
ATOM 2068 C C . LEU A 1 250 ? -12.645 -6.362 20.710 1.00 91.06 250 LEU A C 1
ATOM 2070 O O . LEU A 1 250 ? -12.506 -7.061 19.712 1.00 91.06 250 LEU A O 1
ATOM 2074 N N . LYS A 1 251 ? -13.015 -6.889 21.885 1.00 89.25 251 LYS A N 1
ATOM 2075 C CA . LYS A 1 251 ? -13.384 -8.308 22.028 1.00 89.25 251 LYS A CA 1
ATOM 2076 C C . LYS A 1 251 ? -14.600 -8.688 21.185 1.00 89.25 251 LYS A C 1
ATOM 2078 O O . LYS A 1 251 ? -14.667 -9.836 20.757 1.00 89.25 251 LYS A O 1
ATOM 2083 N N . ALA A 1 252 ? -15.562 -7.782 21.015 1.00 86.56 252 ALA A N 1
ATOM 2084 C CA . ALA A 1 252 ? -16.712 -8.010 20.147 1.00 86.56 252 ALA A CA 1
ATOM 2085 C C . ALA A 1 252 ? -16.284 -7.964 18.674 1.00 86.56 252 ALA A C 1
ATOM 2087 O O . ALA A 1 252 ? -16.552 -8.910 17.945 1.00 86.56 252 ALA A O 1
ATOM 2088 N N . VAL A 1 253 ? -15.510 -6.948 18.271 1.00 88.31 253 VAL A N 1
ATOM 2089 C CA . VAL A 1 253 ? -14.988 -6.826 16.895 1.00 88.31 253 VAL A CA 1
ATOM 2090 C C . VAL A 1 253 ? -14.173 -8.039 16.459 1.00 88.31 253 VAL A 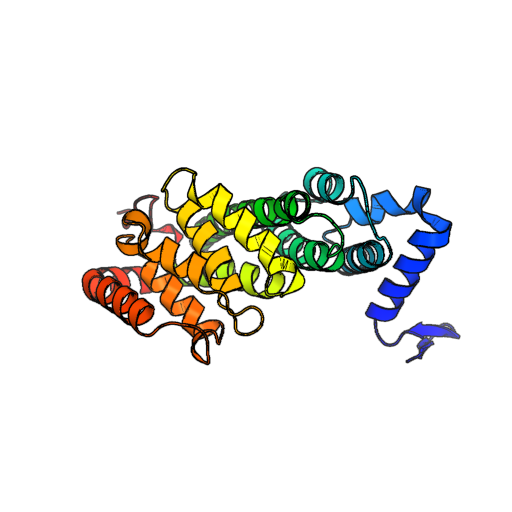C 1
ATOM 2092 O O . VAL A 1 253 ? -14.291 -8.484 15.327 1.00 88.31 253 VAL A O 1
ATOM 2095 N N . LEU A 1 254 ? -13.375 -8.614 17.357 1.00 89.06 254 LEU A N 1
ATOM 2096 C CA . LEU A 1 254 ? -12.574 -9.804 17.060 1.00 89.06 254 LEU A CA 1
ATOM 2097 C C . LEU A 1 254 ? -13.399 -11.083 16.847 1.00 89.06 254 LEU A C 1
ATOM 2099 O O . LEU A 1 254 ? -12.854 -12.067 16.353 1.00 89.06 254 LEU A O 1
ATOM 2103 N N . LYS A 1 255 ? -14.667 -11.102 17.266 1.00 88.88 255 LYS A N 1
ATOM 2104 C CA . LYS A 1 255 ? -15.559 -12.267 17.158 1.00 88.88 255 LYS A CA 1
ATOM 2105 C C . LYS A 1 255 ? -16.556 -12.159 16.013 1.00 88.88 255 LYS A C 1
ATOM 2107 O O . LYS A 1 255 ? -17.182 -13.160 15.684 1.00 88.88 255 LYS A O 1
ATOM 2112 N N . GLU A 1 256 ? -16.720 -10.965 15.464 1.00 92.12 256 GLU A N 1
ATOM 2113 C CA . GLU A 1 256 ? -17.721 -10.672 14.452 1.00 92.12 256 GLU A CA 1
ATOM 2114 C C . GLU A 1 256 ? -17.054 -10.480 13.084 1.00 92.12 256 GLU A C 1
ATOM 2116 O O . GLU A 1 256 ? -15.964 -9.900 12.994 1.00 92.12 256 GLU A O 1
ATOM 2121 N N . PRO A 1 257 ? -17.689 -10.960 12.008 1.00 92.81 257 PRO A N 1
ATOM 2122 C CA . PRO A 1 257 ? -17.157 -10.832 10.662 1.00 92.81 257 PRO A CA 1
ATOM 2123 C C . PRO A 1 257 ? -17.252 -9.388 10.150 1.00 92.81 257 PRO A C 1
ATOM 2125 O O . PRO A 1 257 ? -18.105 -8.607 10.577 1.00 92.81 257 PRO A O 1
ATOM 2128 N N . ALA A 1 258 ? -16.366 -9.020 9.222 1.00 94.06 258 ALA A N 1
ATOM 2129 C CA . ALA A 1 258 ? -16.200 -7.640 8.768 1.00 94.06 258 ALA A CA 1
ATOM 2130 C C . ALA A 1 258 ? -17.472 -7.023 8.158 1.00 94.06 258 ALA A C 1
ATOM 2132 O O . ALA A 1 258 ? -17.718 -5.834 8.372 1.00 94.06 258 ALA A O 1
ATOM 2133 N N . TYR A 1 259 ? -18.280 -7.805 7.432 1.00 93.50 259 TYR A N 1
ATOM 2134 C CA . TYR A 1 259 ? -19.501 -7.318 6.776 1.00 93.50 259 TYR A CA 1
ATOM 2135 C C . TYR A 1 259 ? -20.557 -6.793 7.756 1.00 93.50 259 TYR A C 1
ATOM 2137 O O . TYR A 1 259 ? -21.341 -5.931 7.380 1.00 93.50 259 TYR A O 1
ATOM 2145 N N . ARG A 1 260 ? -20.561 -7.258 9.015 1.00 92.94 260 ARG A N 1
ATOM 2146 C CA . ARG A 1 260 ? -21.550 -6.841 10.025 1.00 92.94 260 ARG A CA 1
ATOM 2147 C C . ARG A 1 260 ? -21.327 -5.438 10.574 1.00 92.94 260 ARG A C 1
ATOM 2149 O O . ARG A 1 260 ? -22.148 -4.963 11.351 1.00 92.94 260 ARG A O 1
ATOM 2156 N N . PHE A 1 261 ? -20.205 -4.803 10.252 1.00 92.19 261 PHE A N 1
ATOM 2157 C CA . PHE A 1 261 ? -19.894 -3.464 10.732 1.00 92.19 261 PHE A CA 1
ATOM 2158 C C . PHE A 1 261 ? -20.305 -2.420 9.703 1.00 92.19 261 PHE A C 1
ATOM 2160 O O . PHE A 1 261 ? -19.832 -2.467 8.569 1.00 92.19 261 PHE A O 1
ATOM 2167 N N . ASN A 1 262 ? -21.087 -1.422 10.100 1.00 88.81 262 ASN A N 1
ATOM 2168 C CA . ASN A 1 262 ? -21.356 -0.255 9.258 1.00 88.81 262 ASN A CA 1
ATOM 2169 C C . ASN A 1 262 ? -20.184 0.743 9.246 1.00 88.81 262 ASN A C 1
ATOM 2171 O O . ASN A 1 262 ? -19.111 0.482 9.799 1.00 88.81 262 ASN A O 1
ATOM 2175 N N . ASP A 1 263 ? -20.376 1.883 8.584 1.00 83.25 263 ASP A N 1
ATOM 2176 C CA . ASP A 1 263 ? -19.350 2.925 8.427 1.00 83.25 263 ASP A CA 1
ATOM 2177 C C . ASP A 1 263 ? -18.998 3.632 9.746 1.00 83.25 263 ASP A C 1
ATOM 2179 O O . ASP A 1 263 ? -17.889 4.144 9.897 1.00 83.25 263 ASP A O 1
ATOM 2183 N N . ASP A 1 264 ? -19.893 3.572 10.736 1.00 84.50 264 ASP A N 1
ATOM 2184 C CA . ASP A 1 264 ? -19.644 4.033 12.107 1.00 84.50 264 ASP A CA 1
ATOM 2185 C C . ASP A 1 264 ? -18.973 2.955 12.979 1.00 84.50 264 ASP A C 1
ATOM 2187 O O . ASP A 1 264 ? -18.754 3.151 14.178 1.00 84.50 264 ASP A O 1
ATOM 2191 N N . PHE A 1 265 ? -18.625 1.805 12.390 1.00 87.31 265 PHE A N 1
ATOM 2192 C CA . PHE A 1 265 ? -18.037 0.651 13.072 1.00 87.31 265 PHE A CA 1
ATO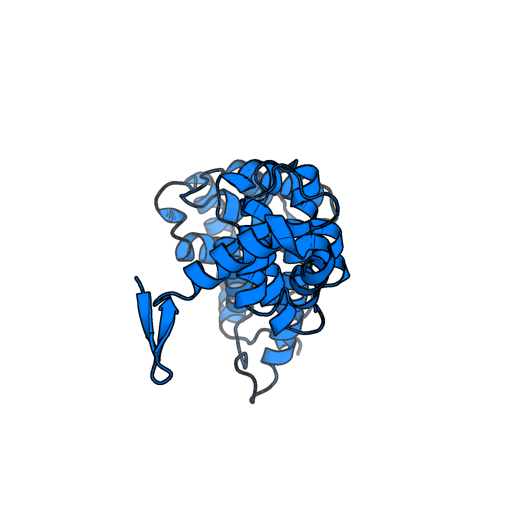M 2193 C C . PHE A 1 265 ? -18.938 0.102 14.187 1.00 87.31 265 PHE A C 1
ATOM 2195 O O . PHE A 1 265 ? -18.469 -0.489 15.161 1.00 87.31 265 PHE A O 1
ATOM 2202 N N . SER A 1 266 ? -20.248 0.271 14.062 1.00 84.12 266 SER A N 1
ATOM 2203 C CA . SER A 1 266 ? -21.226 -0.399 14.918 1.00 84.12 266 SER A CA 1
ATOM 2204 C C . SER A 1 266 ? -21.754 -1.658 14.230 1.00 84.12 266 SER A C 1
ATOM 2206 O O . SER A 1 266 ? -21.653 -1.782 13.012 1.00 84.12 266 SER A O 1
ATOM 2208 N N . ILE A 1 267 ? -22.230 -2.625 15.018 1.00 79.50 267 ILE A N 1
ATOM 2209 C CA . ILE A 1 267 ? -22.774 -3.877 14.482 1.00 79.50 267 ILE A CA 1
ATOM 2210 C C . ILE A 1 267 ? -24.180 -3.591 13.958 1.00 79.50 267 ILE A C 1
ATOM 2212 O O . ILE A 1 267 ? -25.020 -3.099 14.715 1.00 79.50 267 ILE A O 1
ATOM 2216 N N . ASP A 1 268 ? -24.426 -3.918 12.694 1.00 71.94 268 ASP A N 1
ATOM 2217 C CA . ASP A 1 268 ? -25.767 -3.911 12.124 1.00 71.94 268 ASP A CA 1
ATOM 2218 C C . ASP A 1 268 ? -26.598 -5.032 12.775 1.00 71.94 268 ASP A C 1
ATOM 2220 O O . ASP A 1 268 ? -26.152 -6.183 12.901 1.00 71.94 268 ASP A O 1
ATOM 2224 N N . ASN A 1 269 ? -27.778 -4.646 13.275 1.00 54.81 269 ASN A N 1
ATOM 2225 C CA . ASN A 1 269 ? -28.742 -5.546 13.915 1.00 54.81 269 ASN A CA 1
ATOM 2226 C C . ASN A 1 269 ? -29.460 -6.422 12.893 1.00 54.81 269 ASN A C 1
ATOM 2228 O O . ASN A 1 269 ? -29.921 -5.860 11.875 1.00 54.81 269 ASN A O 1
#

Foldseek 3Di:
DWDQDPVRDIGDPDLLVVLLVLLVCCLPPNVVPCVLVLQAVCLPPSSLSSVLNNLLVDLDDPCNLVSNLVRYDQPDLSSLLSQLLSLLSSLLSNLNDDLVSSLSSLVSNLVSLVVNLVVLLVLCVDPVHPSPQPFSLNSLLVSLVSNLVRNLALSNLVSLVVNLVVLVPDDLAPSSLSSLLSSQLSCLAPRNQDNVSVVVSCPDPSQLQQLRNLVSSVVNCVVRVSPPPHDDPVSVVSSVVSCVVNVVVVVVSNRGGSNQADRSRDGND

Secondary structure (DSSP, 8-state):
-EEE-TTS-EEESSHHHHHHHHHHHHHHT-HHHHHHHHHHTTTSHHHHHHHHHHHHH-S--TTHHHHHHHHS--SSHHHHHHHHHHHHHHHHHTTTS-HHHHHHHHHHHHHHHHHHHHHHHHHTS-TTSTTTT-BHHHHHHHHHHHHHHHH--GGGHHHHHHHHHHHTTS--SHHHHHHHHHHHHHHHSTTT---HHHHHHHT-HHHHHSSSHHHHHHHHHHHTTGGGT---HHHHHHHHHHHHHTHHHHHHHTTSBGGGB-TTSPBP-